Protein AF-A0A959TI07-F1 (afdb_monomer_lite)

Sequence (225 aa):
PFQVELPVAAGTPSDPSQAFGQYPLNGHRIDLRGPGFNEVNTLSTAIQVRTAQGIGTTVLTDQDSLIAEIAYAGIVADYARGYFGQPAFSVGPSTEPLNIFSELQAGSFDLESSTARLVITNGIGADVQAFIQQLEVSNTGSGQSLSLQHALLGGPVNVSRAVDLNGGFQTTTYTAVMDDGNSNFTELLELIPDQVSYAADLQVNPLGDISNGNDFFYYDSELRA

Foldseek 3Di:
DDDDDWDWDCADPVGHTDTDDDDDCPPHDFQCCPPVNPRHNHGDDDDDDDDDPPPPDDDDDPPDDDDDDDDDPDDDDQKDFFFPWKDKDKDDQDKDFDCPLVPPDDDQDADPKDKDKDKKKFQWQWKKKKAWQWKKFAAPVVRDIDTKQACSNVDIDIWHGWDDPPNGTHITIDMDMDIPVGIPVRVRVSNVGGMIGTMMMMITRPVGPPVNRGIMDGSPTDIDD

Radius of gyration: 28.74 Å; chains: 1; bounding box: 64×39×84 Å

pLDDT: mean 91.62, std 7.31, range [60.03, 98.06]

Structure (mmCIF, N/CA/C/O backbone):
data_AF-A0A959TI07-F1
#
_entry.id   AF-A0A959TI07-F1
#
loop_
_atom_site.group_PDB
_atom_site.id
_atom_site.type_symbol
_atom_site.label_atom_id
_atom_site.label_alt_id
_atom_site.label_comp_id
_atom_site.label_asym_id
_atom_site.label_entity_id
_atom_site.label_seq_id
_atom_site.pdbx_PDB_ins_code
_atom_site.Cartn_x
_atom_site.Cartn_y
_atom_site.Cartn_z
_atom_site.occupancy
_atom_site.B_iso_or_equiv
_atom_site.auth_seq_id
_atom_site.auth_comp_id
_atom_site.auth_asym_id
_atom_site.auth_atom_id
_atom_site.pdbx_PDB_model_num
ATOM 1 N N . PRO A 1 1 ? 6.613 -8.724 -27.308 1.00 73.94 1 PRO A N 1
ATOM 2 C CA . PRO A 1 1 ? 7.352 -7.526 -26.841 1.00 73.94 1 PRO A CA 1
ATOM 3 C C . PRO A 1 1 ? 6.717 -6.307 -27.501 1.00 73.94 1 PRO A C 1
ATOM 5 O O . PRO A 1 1 ? 6.311 -6.426 -28.654 1.00 73.94 1 PRO A O 1
ATOM 8 N N . PHE A 1 2 ? 6.569 -5.195 -26.782 1.00 86.31 2 PHE A N 1
ATOM 9 C CA . PHE A 1 2 ? 6.080 -3.962 -27.396 1.00 86.31 2 PHE A CA 1
ATOM 10 C C . PHE A 1 2 ? 7.097 -3.480 -28.431 1.00 86.31 2 PHE A C 1
ATOM 12 O O . PHE A 1 2 ? 8.283 -3.368 -28.125 1.00 86.31 2 PHE A O 1
ATOM 19 N N . GLN A 1 3 ? 6.640 -3.250 -29.657 1.00 89.75 3 GLN A N 1
ATOM 20 C CA . GLN A 1 3 ? 7.470 -2.783 -30.756 1.00 89.75 3 GLN A CA 1
ATOM 21 C C . GLN A 1 3 ? 6.706 -1.714 -31.520 1.00 89.75 3 GLN A C 1
ATOM 23 O O . GLN A 1 3 ? 5.518 -1.862 -31.804 1.00 89.75 3 GLN A O 1
ATOM 28 N N . VAL A 1 4 ? 7.424 -0.656 -31.866 1.00 90.31 4 VAL A N 1
ATOM 29 C CA . VAL A 1 4 ? 6.930 0.453 -32.667 1.00 90.31 4 VAL A CA 1
ATOM 30 C C . VAL A 1 4 ? 7.843 0.598 -33.870 1.00 90.31 4 VAL A C 1
ATOM 32 O O . VAL A 1 4 ? 9.065 0.540 -33.743 1.00 90.31 4 VAL A O 1
ATOM 35 N N . GLU A 1 5 ? 7.242 0.809 -35.033 1.00 90.69 5 GLU A N 1
ATOM 36 C CA . GLU A 1 5 ? 7.958 1.165 -36.249 1.00 90.69 5 GL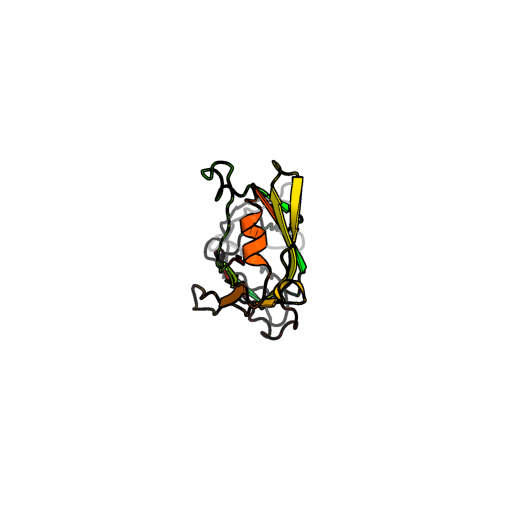U A CA 1
ATOM 37 C C . GLU A 1 5 ? 7.484 2.538 -36.698 1.00 90.69 5 GLU A C 1
ATOM 39 O O . GLU A 1 5 ? 6.296 2.744 -36.941 1.00 90.69 5 GLU A O 1
ATOM 44 N N . LEU A 1 6 ? 8.420 3.480 -36.783 1.00 90.50 6 LEU A N 1
ATOM 45 C CA . LEU A 1 6 ? 8.144 4.855 -37.164 1.00 90.50 6 LEU A CA 1
ATOM 46 C C . LEU A 1 6 ? 9.006 5.202 -38.384 1.00 90.50 6 LEU A C 1
ATOM 48 O O . LEU A 1 6 ? 10.230 5.275 -38.253 1.00 90.50 6 LEU A O 1
ATOM 52 N N . PRO A 1 7 ? 8.413 5.372 -39.578 1.00 89.19 7 PRO A N 1
ATOM 53 C CA . PRO A 1 7 ? 9.166 5.816 -40.739 1.00 89.19 7 PRO A CA 1
ATOM 54 C C . PRO A 1 7 ? 9.590 7.276 -40.556 1.00 89.19 7 PRO A C 1
ATOM 56 O O . PRO A 1 7 ? 8.785 8.125 -40.176 1.00 89.19 7 PRO A O 1
ATOM 59 N N . VAL A 1 8 ? 10.849 7.567 -40.874 1.00 88.25 8 VAL A N 1
ATOM 60 C CA . VAL A 1 8 ? 11.402 8.923 -40.899 1.00 88.25 8 VAL A CA 1
ATOM 61 C C . VAL A 1 8 ? 12.017 9.180 -42.271 1.00 88.25 8 VAL A C 1
ATOM 63 O O . VAL A 1 8 ? 12.658 8.300 -42.850 1.00 88.25 8 VAL A O 1
ATOM 66 N N . ALA A 1 9 ? 11.770 10.365 -42.824 1.00 87.38 9 ALA A N 1
ATOM 67 C CA . ALA A 1 9 ? 12.384 10.783 -44.078 1.00 87.38 9 ALA A CA 1
ATOM 68 C C . ALA A 1 9 ? 13.869 11.127 -43.872 1.00 87.38 9 ALA A C 1
ATOM 70 O O . ALA A 1 9 ? 14.321 11.356 -42.751 1.00 87.38 9 ALA A O 1
ATOM 71 N N . ALA A 1 10 ? 14.635 11.185 -44.962 1.00 84.19 10 ALA A N 1
ATOM 72 C CA . ALA A 1 10 ? 15.991 11.721 -44.904 1.00 84.19 10 ALA A CA 1
ATOM 73 C C . ALA A 1 10 ? 15.947 13.229 -44.593 1.00 84.19 10 ALA A C 1
ATOM 75 O O . ALA A 1 10 ? 15.146 13.961 -45.173 1.00 84.19 10 ALA A O 1
ATOM 76 N N . GLY A 1 11 ? 16.804 13.688 -43.682 1.00 86.50 11 GLY A N 1
ATOM 77 C CA . GLY A 1 11 ? 16.995 15.105 -43.367 1.00 86.50 11 GLY A CA 1
ATOM 78 C C . GLY A 1 11 ? 18.394 15.592 -43.730 1.00 86.50 11 GLY A C 1
ATOM 79 O O . GLY A 1 11 ? 19.204 14.849 -44.278 1.00 86.50 11 GLY A O 1
ATOM 80 N N . THR A 1 12 ? 18.685 16.843 -43.391 1.00 85.00 12 THR A N 1
ATOM 81 C CA . THR A 1 12 ? 20.035 17.419 -43.468 1.00 85.00 12 THR A CA 1
ATOM 82 C C . THR A 1 12 ? 20.475 17.910 -42.088 1.00 85.00 12 THR A C 1
ATOM 84 O O . THR A 1 12 ? 19.621 18.149 -41.237 1.00 85.00 12 THR A O 1
ATOM 87 N N . PRO A 1 13 ? 21.777 18.140 -41.842 1.00 82.69 13 PRO A N 1
ATOM 88 C CA . PRO A 1 13 ? 22.228 18.697 -40.564 1.00 82.69 13 PRO A CA 1
ATOM 89 C C . PRO A 1 13 ? 21.612 20.064 -40.217 1.00 82.69 13 PRO A C 1
ATOM 91 O O . PRO A 1 13 ? 21.415 20.369 -39.046 1.00 82.69 13 PRO A O 1
ATOM 94 N N . SER A 1 14 ? 21.299 20.891 -41.222 1.00 88.69 14 SER A N 1
ATOM 95 C CA . SER A 1 14 ? 20.651 22.199 -41.037 1.00 88.69 14 SER A CA 1
ATOM 96 C C . SER A 1 14 ? 19.126 22.134 -40.937 1.00 88.69 14 SER A C 1
ATOM 98 O O . SER A 1 14 ? 18.513 23.087 -40.467 1.00 88.69 14 SER A O 1
ATOM 100 N N . ASP A 1 15 ? 18.524 21.045 -41.412 1.00 90.81 15 ASP A N 1
ATOM 101 C CA . ASP A 1 15 ? 17.078 20.816 -41.433 1.00 90.81 15 ASP A CA 1
ATOM 102 C C . ASP A 1 15 ? 16.810 19.316 -41.219 1.00 90.81 15 ASP A C 1
ATOM 104 O O . ASP A 1 15 ? 16.678 18.551 -42.189 1.00 90.81 15 ASP A O 1
ATOM 108 N N . PRO A 1 16 ? 16.880 18.845 -39.960 1.00 91.00 16 PRO A N 1
ATOM 109 C CA . PRO A 1 16 ? 16.699 17.438 -39.647 1.00 91.00 16 PRO A CA 1
ATOM 110 C C . PRO A 1 16 ? 15.233 17.038 -39.824 1.00 91.00 16 PRO A C 1
ATOM 112 O O . PRO A 1 16 ? 14.319 17.713 -39.350 1.00 91.00 16 PRO A O 1
ATOM 115 N N . SER A 1 17 ? 15.009 15.883 -40.449 1.00 92.81 17 SER A N 1
ATOM 116 C CA . SER A 1 17 ? 13.677 15.280 -40.512 1.00 92.81 17 SER A CA 1
ATOM 117 C C . SER A 1 17 ? 13.265 14.765 -39.136 1.00 92.81 17 SER A C 1
ATOM 119 O O . SER A 1 17 ? 14.065 14.155 -38.428 1.00 92.81 17 SER A O 1
ATOM 121 N N . GLN A 1 18 ? 12.002 14.978 -38.774 1.00 93.06 18 GLN A N 1
ATOM 122 C CA . GLN A 1 18 ? 11.440 14.571 -37.488 1.00 93.06 18 GLN A CA 1
ATOM 123 C C . GLN A 1 18 ? 10.217 13.685 -37.704 1.00 93.06 18 GLN A C 1
ATOM 125 O O . GLN A 1 18 ? 9.457 13.866 -38.657 1.00 93.06 18 GLN A O 1
ATOM 130 N N . ALA A 1 19 ? 10.016 12.737 -36.796 1.00 92.94 19 ALA A N 1
ATOM 131 C CA . ALA A 1 19 ? 8.828 11.906 -36.748 1.00 92.94 19 ALA A CA 1
ATOM 132 C C . ALA A 1 19 ? 8.390 11.751 -35.290 1.00 92.94 19 ALA A C 1
ATOM 134 O O . ALA A 1 19 ? 9.223 11.595 -34.399 1.00 92.94 19 ALA A O 1
ATOM 135 N N . PHE A 1 20 ? 7.079 11.773 -35.061 1.00 94.06 20 PHE A N 1
ATOM 136 C CA . PHE A 1 20 ? 6.478 11.668 -33.734 1.00 94.06 20 PHE A CA 1
ATOM 137 C C . PHE A 1 20 ? 5.427 10.567 -33.725 1.00 94.06 20 PHE A C 1
ATOM 139 O O . PHE A 1 20 ? 4.759 10.322 -34.731 1.00 94.06 20 PHE A O 1
ATOM 146 N N . GLY A 1 21 ? 5.244 9.931 -32.573 1.00 93.19 21 GLY A N 1
ATOM 147 C CA . GLY A 1 21 ? 4.165 8.978 -32.375 1.00 93.19 21 GLY A CA 1
ATOM 148 C C . GLY A 1 21 ? 3.815 8.829 -30.904 1.00 93.19 21 GLY A C 1
ATOM 149 O O . GLY A 1 21 ? 4.680 8.926 -30.037 1.00 93.19 21 GLY A O 1
ATOM 150 N N . GLN A 1 22 ? 2.536 8.583 -30.641 1.00 94.25 22 GLN A N 1
ATOM 151 C CA . GLN A 1 22 ? 2.029 8.218 -29.327 1.00 94.25 22 GLN A CA 1
ATOM 152 C C . GLN A 1 22 ? 1.366 6.855 -29.445 1.00 94.25 22 GLN A C 1
ATOM 154 O O . GLN A 1 22 ? 0.502 6.644 -30.296 1.00 94.25 22 GLN A O 1
ATOM 159 N N . TYR A 1 23 ? 1.781 5.935 -28.585 1.00 93.19 23 TYR A N 1
ATOM 160 C CA . TYR A 1 23 ? 1.390 4.540 -28.683 1.00 93.19 23 TYR A CA 1
ATOM 161 C C . TYR A 1 23 ? 0.857 4.068 -27.330 1.00 93.19 23 TYR A C 1
ATOM 163 O O . TYR A 1 23 ? 1.536 4.254 -26.317 1.00 93.19 23 TYR A O 1
ATOM 171 N N . PRO A 1 24 ? -0.350 3.484 -27.281 1.00 92.44 24 PRO A N 1
ATOM 172 C CA . PRO A 1 24 ? -0.887 2.940 -26.044 1.00 92.44 24 PRO A CA 1
ATOM 173 C C . PRO A 1 24 ? -0.091 1.705 -25.605 1.00 92.44 24 PRO A C 1
ATOM 175 O O . PRO A 1 24 ? 0.269 0.868 -26.428 1.00 92.44 24 PRO A O 1
ATOM 178 N N . LEU A 1 25 ? 0.114 1.561 -24.294 1.00 90.62 25 LEU A N 1
ATOM 179 C CA . LEU A 1 25 ? 0.760 0.389 -23.681 1.00 90.62 25 LEU A CA 1
ATOM 180 C C . LEU A 1 25 ? -0.253 -0.627 -23.123 1.00 90.62 25 LEU A C 1
ATOM 182 O O . LEU A 1 25 ? 0.119 -1.558 -22.411 1.00 90.62 25 LEU A O 1
ATOM 186 N N . ASN A 1 26 ? -1.541 -0.447 -23.421 1.00 90.38 26 ASN A N 1
ATOM 187 C CA . ASN A 1 26 ? -2.612 -1.283 -22.883 1.00 90.38 26 ASN A CA 1
ATOM 188 C C . ASN A 1 26 ? -2.408 -2.759 -23.257 1.00 90.38 26 ASN A C 1
ATOM 190 O O . ASN A 1 26 ? -2.148 -3.095 -24.414 1.00 90.38 26 ASN A O 1
ATOM 194 N N . GLY A 1 27 ? -2.542 -3.646 -22.268 1.00 89.69 27 GLY A N 1
ATOM 195 C CA . GLY A 1 27 ? -2.378 -5.091 -22.447 1.00 89.69 27 GLY A CA 1
ATOM 196 C C . GLY A 1 27 ? -0.940 -5.530 -22.736 1.00 89.69 27 GLY A C 1
ATOM 197 O O . GLY A 1 27 ? -0.720 -6.661 -23.168 1.00 89.69 27 GLY A O 1
ATOM 198 N N . HIS A 1 28 ? 0.048 -4.650 -22.564 1.00 91.69 28 HIS A N 1
ATOM 199 C CA . HIS A 1 28 ? 1.450 -4.994 -22.762 1.00 91.69 28 HIS A CA 1
ATOM 200 C C . HIS A 1 28 ? 2.148 -5.257 -21.437 1.00 91.69 28 HIS A C 1
ATOM 202 O O . HIS A 1 28 ? 1.925 -4.584 -20.436 1.00 91.69 28 HIS A O 1
ATOM 208 N N . ARG A 1 29 ? 3.045 -6.244 -21.456 1.00 91.19 29 ARG A N 1
ATOM 209 C CA . ARG A 1 29 ? 3.897 -6.584 -20.321 1.00 91.19 29 ARG A CA 1
ATOM 210 C C . ARG A 1 29 ? 5.246 -5.892 -20.457 1.00 91.19 29 ARG A C 1
ATOM 212 O O . ARG A 1 29 ? 5.902 -6.019 -21.492 1.00 91.19 29 ARG A O 1
ATOM 219 N N . ILE A 1 30 ? 5.672 -5.240 -19.383 1.00 90.88 30 ILE A N 1
ATOM 220 C CA . ILE A 1 30 ? 7.010 -4.672 -19.237 1.00 90.88 30 ILE A CA 1
ATOM 221 C C . ILE A 1 30 ? 7.790 -5.574 -18.274 1.00 90.88 30 ILE A C 1
ATOM 223 O O . ILE A 1 30 ? 7.342 -5.824 -17.158 1.00 90.88 30 ILE A O 1
ATOM 227 N N . ASP A 1 31 ? 8.927 -6.108 -18.722 1.00 92.19 31 ASP A N 1
ATOM 228 C CA . ASP A 1 31 ? 9.842 -6.880 -17.877 1.00 92.19 31 ASP A CA 1
ATOM 229 C C . ASP A 1 31 ? 10.996 -5.972 -17.450 1.00 92.19 31 ASP A C 1
ATOM 231 O O . ASP A 1 31 ? 11.742 -5.475 -18.293 1.00 92.19 31 ASP A O 1
ATOM 235 N N . LEU A 1 32 ? 11.112 -5.731 -16.145 1.00 93.50 32 LEU A N 1
ATOM 236 C CA . LEU A 1 32 ? 12.074 -4.793 -15.563 1.00 93.50 32 LEU A CA 1
ATOM 237 C C . LEU A 1 32 ? 13.351 -5.481 -15.057 1.00 93.50 32 LEU A C 1
ATOM 239 O O . LEU A 1 32 ? 14.062 -4.930 -14.217 1.00 93.50 32 LEU A O 1
ATOM 243 N N . ARG A 1 33 ? 13.644 -6.695 -15.538 1.00 94.06 33 ARG A N 1
ATOM 244 C CA . ARG A 1 33 ? 14.842 -7.460 -15.149 1.00 94.06 33 ARG A CA 1
ATOM 245 C C . ARG A 1 33 ? 16.043 -7.251 -16.076 1.00 94.06 33 ARG A C 1
ATOM 247 O O . ARG A 1 33 ? 17.027 -7.987 -15.984 1.00 94.06 33 ARG A O 1
ATOM 254 N N . GLY A 1 34 ? 15.944 -6.282 -16.987 1.00 93.62 34 GLY A N 1
ATOM 255 C CA . GLY A 1 34 ? 16.947 -6.031 -18.017 1.00 93.62 34 GLY A CA 1
ATOM 256 C C . GLY A 1 34 ? 17.073 -7.164 -19.052 1.00 93.62 34 GLY A C 1
ATOM 257 O O . GLY A 1 34 ? 16.391 -8.189 -18.960 1.00 93.62 34 GLY A O 1
ATOM 258 N N . PRO A 1 35 ? 17.957 -7.016 -20.056 1.00 90.50 35 PRO A N 1
ATOM 259 C CA . PRO A 1 35 ? 18.127 -8.000 -21.134 1.00 90.50 35 PRO A CA 1
ATOM 260 C C . PRO A 1 35 ? 18.621 -9.374 -20.660 1.00 90.50 35 PRO A C 1
ATOM 262 O O . PRO A 1 35 ? 18.347 -10.384 -21.306 1.00 90.50 35 PRO A O 1
ATOM 265 N N . GLY A 1 36 ? 19.364 -9.407 -19.549 1.00 92.31 36 GLY A N 1
ATOM 266 C CA . GLY A 1 36 ? 19.916 -10.623 -18.945 1.00 92.31 36 GLY A CA 1
ATOM 267 C C . GLY A 1 36 ? 19.011 -11.289 -17.906 1.00 92.31 36 GLY A C 1
ATOM 268 O O . GLY A 1 36 ? 19.376 -12.336 -17.378 1.00 92.31 36 GLY A O 1
ATOM 269 N N . PHE A 1 37 ? 17.844 -10.706 -17.609 1.00 91.38 37 PHE A N 1
ATOM 270 C CA . PHE A 1 37 ? 16.910 -11.157 -16.568 1.00 91.38 37 PHE A CA 1
ATOM 271 C C . PHE A 1 37 ? 17.500 -11.239 -15.147 1.00 91.38 37 PHE A C 1
ATOM 273 O O . PHE A 1 37 ? 16.999 -11.991 -14.309 1.00 91.38 37 PHE A O 1
ATOM 280 N N . ASN A 1 38 ? 18.556 -10.477 -14.876 1.00 92.19 38 ASN A N 1
ATOM 281 C CA . ASN A 1 38 ? 19.318 -10.477 -13.626 1.00 92.19 38 ASN A CA 1
ATOM 282 C C . ASN A 1 38 ? 19.506 -9.073 -13.028 1.00 92.19 38 ASN A C 1
ATOM 284 O O . ASN A 1 38 ? 20.222 -8.919 -12.041 1.00 92.19 38 ASN A O 1
ATOM 288 N N . GLU A 1 39 ? 18.883 -8.060 -13.623 1.00 93.38 39 GLU A N 1
ATOM 289 C CA . GLU A 1 39 ? 18.830 -6.700 -13.096 1.00 93.38 39 GLU A CA 1
ATOM 290 C C . GLU A 1 39 ? 17.499 -6.478 -12.363 1.00 93.38 39 GLU A C 1
ATOM 292 O O . GLU A 1 39 ? 16.609 -7.332 -12.369 1.00 93.38 39 GLU A O 1
ATOM 297 N N . VAL A 1 40 ? 17.354 -5.327 -11.713 1.00 90.81 40 VAL A N 1
ATOM 298 C CA . VAL A 1 40 ? 16.137 -4.948 -10.986 1.00 90.81 40 VAL A CA 1
ATOM 299 C C . VAL A 1 40 ? 15.708 -3.556 -11.419 1.00 90.81 40 VAL A C 1
ATOM 301 O O . VAL A 1 40 ? 16.553 -2.684 -11.618 1.00 90.81 40 VAL A O 1
ATOM 304 N N . ASN A 1 41 ? 14.401 -3.346 -11.593 1.00 92.25 41 ASN A N 1
ATOM 305 C CA . ASN A 1 41 ? 13.818 -2.057 -11.988 1.00 92.25 41 ASN A CA 1
ATOM 306 C C . ASN A 1 41 ? 14.489 -1.416 -13.221 1.00 92.25 41 ASN A C 1
ATOM 308 O O . ASN A 1 41 ? 14.591 -0.196 -13.314 1.00 92.25 41 ASN A O 1
ATOM 312 N N . THR A 1 42 ? 14.958 -2.236 -14.167 1.00 94.19 42 THR A N 1
ATOM 313 C CA . THR A 1 42 ? 15.695 -1.782 -15.350 1.00 94.19 42 THR A CA 1
ATOM 314 C C . THR A 1 42 ? 14.875 -1.989 -16.613 1.00 94.19 42 THR A C 1
ATOM 316 O O . THR A 1 42 ? 14.598 -3.115 -17.031 1.00 94.19 42 THR A O 1
ATOM 319 N N . LEU A 1 43 ? 14.503 -0.871 -17.237 1.00 90.81 43 LEU A N 1
ATOM 320 C CA . LEU A 1 43 ? 13.837 -0.841 -18.530 1.00 90.81 43 LEU A CA 1
ATOM 321 C C . LEU A 1 43 ? 14.882 -0.754 -19.645 1.00 90.81 43 LEU A C 1
ATOM 323 O O . LEU A 1 43 ? 15.622 0.223 -19.736 1.00 90.81 43 LEU A O 1
ATOM 327 N N . SER A 1 44 ? 14.915 -1.757 -20.520 1.00 89.12 44 SER A N 1
ATOM 328 C CA . SER A 1 44 ? 15.798 -1.766 -21.686 1.00 89.12 44 SER A CA 1
ATOM 329 C C . SER A 1 44 ? 15.023 -1.451 -22.959 1.00 89.12 44 SER A C 1
ATOM 331 O O . SER A 1 44 ? 13.959 -2.017 -23.205 1.00 89.12 44 SER A O 1
ATOM 333 N N . THR A 1 45 ? 15.571 -0.553 -23.777 1.00 87.94 45 THR A N 1
ATOM 334 C CA . THR A 1 45 ? 15.010 -0.186 -25.081 1.00 87.94 45 THR A CA 1
ATOM 335 C C . THR A 1 45 ? 16.039 -0.467 -26.167 1.00 87.94 45 THR A C 1
ATOM 337 O O . THR A 1 45 ? 17.171 0.003 -26.089 1.00 87.94 45 THR A O 1
ATOM 340 N N . ALA A 1 46 ? 15.643 -1.224 -27.189 1.00 89.06 46 ALA A N 1
ATOM 341 C CA . ALA A 1 46 ? 16.465 -1.480 -28.364 1.00 89.06 46 ALA A CA 1
ATOM 342 C C . ALA A 1 46 ? 15.961 -0.632 -29.534 1.00 89.06 46 ALA A C 1
ATOM 344 O O . ALA A 1 46 ? 14.811 -0.764 -29.948 1.00 89.06 46 ALA A O 1
ATOM 345 N N . ILE A 1 47 ? 16.831 0.219 -30.077 1.00 88.69 47 ILE A N 1
ATOM 346 C CA . ILE A 1 47 ? 16.532 1.041 -31.251 1.00 88.69 47 ILE A CA 1
ATOM 347 C C . ILE A 1 47 ? 17.258 0.426 -32.443 1.00 88.69 47 ILE A C 1
ATOM 349 O O . ILE A 1 47 ? 18.478 0.275 -32.427 1.00 88.69 47 ILE A O 1
ATOM 353 N N . GLN A 1 48 ? 16.498 0.055 -33.472 1.00 88.62 48 GLN A N 1
ATOM 354 C CA . GLN A 1 48 ? 17.038 -0.459 -34.726 1.00 88.62 48 GLN A CA 1
ATOM 355 C C . GLN A 1 48 ? 16.675 0.489 -35.859 1.00 88.62 48 GLN A C 1
ATOM 357 O O . GLN A 1 48 ? 15.504 0.805 -36.066 1.00 88.62 48 GLN A O 1
ATOM 362 N N . VAL A 1 49 ? 17.688 0.908 -36.610 1.00 84.56 49 VAL A N 1
ATOM 363 C CA . VAL A 1 49 ? 17.531 1.758 -37.789 1.00 84.56 49 VAL A CA 1
ATOM 364 C C . VAL A 1 49 ? 17.776 0.907 -39.019 1.00 84.56 49 VAL A C 1
ATOM 366 O O . VAL A 1 49 ? 18.763 0.176 -39.092 1.00 84.56 49 VAL A O 1
ATOM 369 N N . ARG A 1 50 ? 16.870 0.992 -39.988 1.00 82.81 50 ARG A N 1
ATOM 370 C CA . ARG A 1 50 ? 16.983 0.277 -41.257 1.00 82.81 50 ARG A CA 1
ATOM 371 C C . ARG A 1 50 ? 16.538 1.164 -42.400 1.00 82.81 50 ARG A C 1
ATOM 373 O O . ARG A 1 50 ? 15.616 1.963 -42.256 1.00 82.81 50 ARG A O 1
ATOM 380 N N . THR A 1 51 ? 17.189 0.995 -43.538 1.00 81.44 51 THR A N 1
ATOM 381 C CA . THR A 1 51 ? 16.801 1.660 -44.777 1.00 81.44 51 THR A CA 1
ATOM 382 C C . THR A 1 51 ? 15.566 0.975 -45.357 1.00 81.44 51 THR A C 1
ATOM 384 O O . THR A 1 51 ? 15.330 -0.220 -45.149 1.00 81.44 51 THR A O 1
ATOM 387 N N . ALA A 1 52 ? 14.728 1.743 -46.049 1.00 74.88 52 ALA A N 1
ATOM 388 C CA . ALA A 1 52 ? 13.522 1.204 -46.657 1.00 74.88 52 ALA A CA 1
ATOM 389 C C . ALA A 1 52 ? 13.870 0.230 -47.799 1.00 74.88 52 ALA A C 1
ATOM 391 O O . ALA A 1 52 ? 14.747 0.489 -48.625 1.00 74.88 52 ALA A O 1
ATOM 392 N N . GLN A 1 53 ? 13.159 -0.897 -47.847 1.00 69.31 53 GLN A N 1
ATOM 393 C CA . GLN A 1 53 ? 13.328 -1.916 -48.884 1.00 69.31 53 GLN A CA 1
ATOM 394 C C . GLN A 1 53 ? 12.921 -1.358 -50.258 1.00 69.31 53 GLN A C 1
ATOM 396 O O . GLN A 1 53 ? 11.886 -0.709 -50.387 1.00 69.31 53 GLN A O 1
ATOM 401 N N . GLY A 1 54 ? 13.714 -1.638 -51.296 1.00 67.12 54 GLY A N 1
ATOM 402 C CA . GLY A 1 54 ? 13.374 -1.312 -52.688 1.00 67.12 54 GLY A CA 1
ATOM 403 C C . GLY A 1 54 ? 13.707 0.112 -53.157 1.00 67.12 54 GLY A C 1
ATOM 404 O O . GLY A 1 54 ? 13.428 0.433 -54.309 1.00 67.12 54 GLY A O 1
ATOM 405 N N . ILE A 1 55 ? 14.336 0.948 -52.321 1.00 62.28 55 ILE A N 1
ATOM 406 C CA . ILE A 1 55 ? 14.675 2.346 -52.648 1.00 62.28 55 ILE A CA 1
ATOM 407 C C . ILE A 1 55 ? 16.176 2.502 -52.961 1.00 62.28 55 ILE A C 1
ATOM 409 O O . ILE A 1 55 ? 16.868 3.315 -52.362 1.00 62.28 55 ILE A O 1
ATOM 413 N N . GLY A 1 56 ? 16.709 1.696 -53.885 1.00 66.62 56 GLY A N 1
ATOM 414 C CA . GLY A 1 56 ? 18.111 1.795 -54.329 1.00 66.62 56 GLY A CA 1
ATOM 415 C C . GLY A 1 56 ? 19.164 1.696 -53.206 1.00 66.62 56 GLY A C 1
ATOM 416 O O . GLY A 1 56 ? 18.897 1.191 -52.117 1.00 66.62 56 GLY A O 1
ATOM 417 N N . THR A 1 57 ? 20.391 2.146 -53.485 1.00 71.56 57 THR A N 1
ATOM 418 C CA . THR A 1 57 ? 21.480 2.200 -52.494 1.00 71.56 57 THR A CA 1
ATOM 419 C C . THR A 1 57 ? 21.346 3.460 -51.638 1.00 71.56 57 THR A C 1
ATOM 421 O O . THR A 1 57 ? 21.455 4.568 -52.157 1.00 71.56 57 THR A O 1
ATOM 424 N N . THR A 1 58 ? 21.164 3.306 -50.327 1.00 74.62 58 THR A N 1
ATOM 425 C CA . THR A 1 58 ? 21.282 4.405 -49.354 1.00 74.62 58 THR A CA 1
ATOM 426 C C . THR A 1 58 ? 22.710 4.448 -48.807 1.00 74.62 58 THR A C 1
ATOM 428 O O . THR A 1 58 ? 23.228 3.419 -48.375 1.00 74.62 58 THR A O 1
ATOM 431 N N . VAL A 1 59 ? 23.351 5.620 -48.824 1.00 75.56 59 VAL A N 1
ATOM 432 C CA . VAL A 1 59 ? 24.687 5.825 -48.243 1.00 75.56 59 VAL A CA 1
ATOM 433 C C . VAL A 1 59 ? 24.519 6.405 -46.843 1.00 75.56 59 VAL A C 1
ATOM 435 O O . VAL A 1 59 ? 23.893 7.447 -46.696 1.00 75.56 59 VAL A O 1
ATOM 438 N N . LEU A 1 60 ? 25.069 5.717 -45.845 1.00 80.25 60 LEU A N 1
ATOM 439 C CA . LEU A 1 60 ? 25.215 6.205 -44.475 1.00 80.25 60 LEU A CA 1
ATOM 440 C C . LEU A 1 60 ? 26.684 6.564 -44.251 1.00 80.25 60 LEU A C 1
ATOM 442 O O . LEU A 1 60 ? 27.579 5.799 -44.618 1.00 80.25 60 LEU A O 1
ATOM 446 N N . THR A 1 61 ? 26.917 7.725 -43.662 1.00 83.38 61 THR A N 1
ATOM 447 C CA . THR A 1 61 ? 28.233 8.281 -43.351 1.00 83.38 61 THR A CA 1
ATOM 448 C C . THR A 1 61 ? 28.370 8.512 -41.847 1.00 83.38 61 THR A C 1
ATOM 450 O O . THR A 1 61 ? 27.413 8.368 -41.092 1.00 83.38 61 THR A O 1
ATOM 453 N N . ASP A 1 62 ? 29.565 8.887 -41.396 1.00 82.62 62 ASP A N 1
ATOM 454 C CA . ASP A 1 62 ? 29.810 9.261 -39.998 1.00 82.62 62 ASP A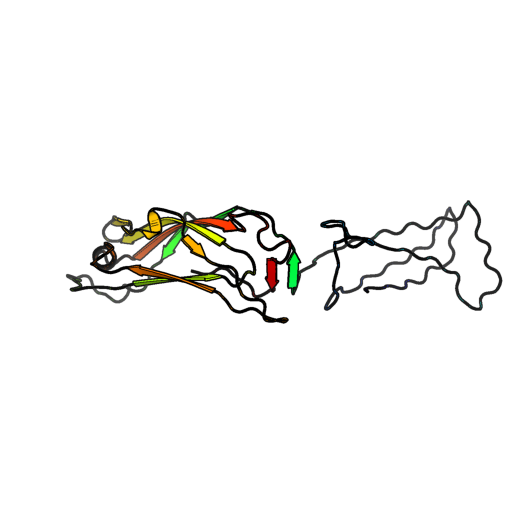 CA 1
ATOM 455 C C . ASP A 1 62 ? 29.198 10.621 -39.603 1.00 82.62 62 ASP A C 1
ATOM 457 O O . ASP A 1 62 ? 29.197 10.969 -38.423 1.00 82.62 62 ASP A O 1
ATOM 461 N N . GLN A 1 63 ? 28.665 11.376 -40.570 1.00 83.81 63 GLN A N 1
ATOM 462 C CA . GLN A 1 63 ? 27.953 12.636 -40.344 1.00 83.81 63 GLN A CA 1
ATOM 463 C C . GLN A 1 63 ? 26.453 12.437 -40.099 1.00 83.81 63 GLN A C 1
ATOM 465 O O . GLN A 1 63 ? 25.772 13.368 -39.665 1.00 83.81 63 GLN A O 1
ATOM 470 N N . ASP A 1 64 ? 25.926 11.244 -40.378 1.00 84.56 64 ASP A N 1
ATOM 471 C CA . ASP A 1 64 ? 24.520 10.935 -40.159 1.00 84.56 64 ASP A CA 1
ATOM 472 C C . ASP A 1 64 ? 24.279 10.604 -38.683 1.00 84.56 64 ASP A C 1
ATOM 474 O O . ASP A 1 64 ? 25.001 9.817 -38.069 1.00 84.56 64 ASP A O 1
ATOM 478 N N . SER A 1 65 ? 23.239 11.197 -38.099 1.00 87.38 65 SER A N 1
ATOM 479 C CA . SER A 1 65 ? 22.861 10.957 -36.706 1.00 87.38 65 SER A CA 1
ATOM 480 C C . SER A 1 65 ? 21.360 10.734 -36.572 1.00 87.38 65 SER A C 1
ATOM 482 O O . SER A 1 65 ? 20.557 11.273 -37.334 1.00 87.38 65 SER A O 1
ATOM 484 N N . LEU A 1 66 ? 20.989 9.919 -35.586 1.00 87.00 66 LEU A N 1
ATOM 485 C CA . LEU A 1 66 ? 19.611 9.731 -35.154 1.00 87.00 66 LEU A CA 1
ATOM 486 C C . LEU A 1 66 ? 19.518 10.104 -33.679 1.00 87.00 66 LEU A C 1
ATOM 488 O O . LEU A 1 66 ? 20.273 9.585 -32.857 1.00 87.00 66 LEU A O 1
ATOM 492 N N . ILE A 1 67 ? 18.550 10.953 -33.352 1.00 89.62 67 ILE A N 1
ATOM 493 C CA . ILE A 1 67 ? 18.174 11.261 -31.976 1.00 89.62 67 ILE A CA 1
ATOM 494 C C . ILE A 1 67 ? 16.790 10.663 -31.747 1.00 89.62 67 ILE A C 1
ATOM 496 O O . ILE A 1 67 ? 15.867 10.910 -32.520 1.00 89.62 67 ILE A O 1
ATOM 500 N N . ALA A 1 68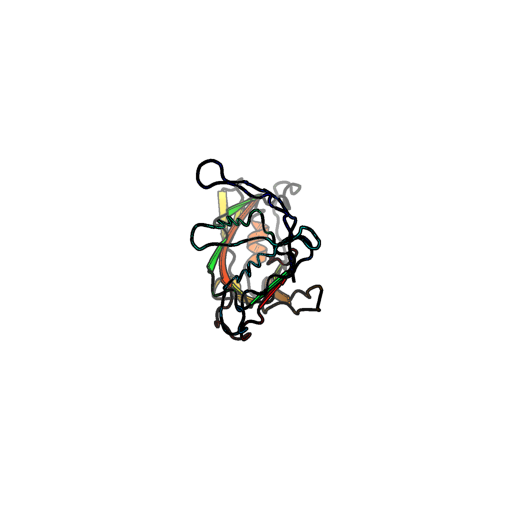 ? 16.661 9.854 -30.698 1.00 90.25 68 ALA A N 1
ATOM 501 C CA . ALA A 1 68 ? 15.396 9.271 -30.281 1.00 90.25 68 ALA A CA 1
ATOM 502 C C . ALA A 1 68 ? 15.070 9.740 -28.864 1.00 90.25 68 ALA A C 1
ATOM 504 O O . ALA A 1 68 ? 15.791 9.426 -27.917 1.00 90.25 68 ALA A O 1
ATOM 505 N N . GLU A 1 69 ? 13.969 10.470 -28.728 1.00 91.88 69 GLU A N 1
ATOM 506 C CA . GLU A 1 69 ? 13.428 10.899 -27.442 1.00 91.88 69 GLU A CA 1
ATOM 507 C C . GLU A 1 69 ? 12.220 10.027 -27.103 1.00 91.88 69 GLU A C 1
ATOM 509 O O . GLU A 1 69 ? 11.241 9.978 -27.847 1.00 91.88 69 GLU A O 1
ATOM 514 N N . ILE A 1 70 ? 12.307 9.294 -25.992 1.00 90.75 70 ILE A N 1
ATOM 515 C CA . ILE A 1 70 ? 11.273 8.351 -25.562 1.00 90.75 70 ILE A CA 1
ATOM 516 C C . ILE A 1 70 ? 10.820 8.752 -24.166 1.00 90.75 70 ILE A C 1
ATOM 518 O O . ILE A 1 70 ? 11.622 8.811 -23.236 1.00 90.75 70 ILE A O 1
ATOM 522 N N . ALA A 1 71 ? 9.520 8.996 -24.026 1.00 92.12 71 ALA A N 1
ATOM 523 C CA . ALA A 1 71 ? 8.884 9.314 -22.760 1.00 92.12 71 ALA A CA 1
ATOM 524 C C . ALA A 1 71 ? 7.743 8.333 -22.478 1.00 92.12 71 ALA A C 1
ATOM 526 O O . ALA A 1 71 ? 7.003 7.934 -23.377 1.00 92.12 71 ALA A O 1
ATOM 527 N N . TYR A 1 72 ? 7.593 7.981 -21.205 1.00 89.31 72 TYR A N 1
ATOM 528 C CA . TYR A 1 72 ? 6.512 7.148 -20.697 1.00 89.31 72 TYR A CA 1
ATOM 529 C C . TYR A 1 72 ? 5.651 8.003 -19.773 1.00 89.31 72 TYR A C 1
ATOM 531 O O . TYR A 1 72 ? 6.175 8.655 -18.872 1.00 89.31 72 TYR A O 1
ATOM 539 N N . ALA A 1 73 ? 4.339 8.017 -19.991 1.00 91.06 73 ALA A N 1
ATOM 540 C CA . ALA A 1 73 ? 3.419 8.839 -19.216 1.00 91.06 73 ALA A CA 1
ATOM 541 C C . ALA A 1 73 ? 2.125 8.077 -18.925 1.00 91.06 73 ALA A C 1
ATOM 543 O O . ALA A 1 73 ? 1.650 7.317 -19.767 1.00 91.06 73 ALA A O 1
ATOM 544 N N . GLY A 1 74 ? 1.559 8.299 -17.734 1.00 90.75 74 GLY A N 1
ATOM 545 C CA . GLY A 1 74 ? 0.255 7.750 -17.350 1.00 90.75 74 GLY A CA 1
ATOM 546 C C . GLY A 1 74 ? 0.200 6.222 -17.288 1.00 90.75 74 GLY A C 1
ATOM 547 O O . GLY A 1 74 ? -0.839 5.646 -17.592 1.00 90.75 74 GLY A O 1
ATOM 548 N N . ILE A 1 75 ? 1.307 5.556 -16.939 1.00 89.00 75 ILE A N 1
ATOM 549 C CA . ILE A 1 75 ? 1.314 4.098 -16.780 1.00 89.00 75 ILE A CA 1
ATOM 550 C C . ILE A 1 75 ? 0.565 3.743 -15.497 1.00 89.00 75 ILE A C 1
ATOM 552 O O . ILE A 1 75 ? 0.985 4.111 -14.402 1.00 89.00 75 ILE A O 1
ATOM 556 N N . VAL A 1 76 ? -0.514 2.983 -15.652 1.00 92.44 76 VAL A N 1
ATOM 557 C CA . VAL A 1 76 ? -1.235 2.328 -14.561 1.00 92.44 76 VAL A CA 1
ATOM 558 C C . VAL A 1 76 ? -1.103 0.828 -14.787 1.00 92.44 76 VAL A C 1
ATOM 560 O O . VAL A 1 76 ? -1.446 0.329 -15.858 1.00 92.44 76 VAL A O 1
ATOM 563 N N . ALA A 1 77 ? -0.535 0.121 -13.814 1.00 92.19 77 ALA A N 1
ATOM 564 C CA . ALA A 1 77 ? -0.356 -1.319 -13.912 1.00 92.19 77 ALA A CA 1
ATOM 565 C C . ALA A 1 77 ? -1.674 -2.034 -13.594 1.00 92.19 77 ALA A C 1
ATOM 567 O O . ALA A 1 77 ? -2.247 -1.825 -12.530 1.00 92.19 77 ALA A O 1
ATOM 568 N N . ASP A 1 78 ? -2.111 -2.903 -14.504 1.00 94.56 78 ASP A N 1
ATOM 569 C CA . ASP A 1 78 ? -3.202 -3.854 -14.250 1.00 94.56 78 ASP A CA 1
ATOM 570 C C . ASP A 1 78 ? -2.750 -4.985 -13.305 1.00 94.56 78 ASP A C 1
ATOM 572 O O . ASP A 1 78 ? -3.487 -5.455 -12.443 1.00 94.56 78 ASP A O 1
ATOM 576 N N . TYR A 1 79 ? -1.479 -5.373 -13.434 1.00 95.69 79 TYR A N 1
ATOM 577 C CA . TYR A 1 79 ? -0.799 -6.328 -12.571 1.00 95.69 79 TYR A CA 1
ATOM 578 C C . TYR A 1 79 ? 0.682 -5.966 -12.447 1.00 95.69 79 TYR A C 1
ATOM 580 O O . TYR A 1 79 ? 1.343 -5.647 -13.442 1.00 95.69 79 TYR A O 1
ATOM 588 N N . ALA A 1 80 ? 1.220 -6.072 -11.238 1.00 95.38 80 ALA A N 1
ATOM 589 C CA . ALA A 1 80 ? 2.640 -5.952 -10.946 1.00 95.38 80 ALA A CA 1
ATOM 590 C C . ALA A 1 80 ? 3.115 -7.166 -10.141 1.00 95.38 80 ALA A C 1
ATOM 592 O O . ALA A 1 80 ? 2.390 -7.673 -9.289 1.00 95.38 80 ALA A O 1
ATOM 593 N N . ARG A 1 81 ? 4.352 -7.606 -10.393 1.00 96.00 81 ARG A N 1
ATOM 594 C CA . ARG A 1 81 ? 5.026 -8.660 -9.626 1.00 96.00 81 ARG A CA 1
ATOM 595 C C . ARG A 1 81 ? 6.481 -8.298 -9.393 1.00 96.00 81 ARG A C 1
ATOM 597 O O . ARG A 1 81 ? 7.157 -7.840 -10.315 1.00 96.00 81 ARG A O 1
ATOM 604 N N . GLY A 1 82 ? 6.955 -8.540 -8.182 1.00 95.88 82 GLY A N 1
ATOM 605 C CA . GLY A 1 82 ? 8.316 -8.251 -7.758 1.00 95.88 82 GLY A CA 1
ATOM 606 C C . GLY A 1 82 ? 8.399 -8.194 -6.241 1.00 95.88 82 GLY A C 1
ATOM 607 O O . GLY A 1 82 ? 7.460 -8.570 -5.555 1.00 95.88 82 GLY A O 1
ATOM 608 N N . TYR A 1 83 ? 9.517 -7.710 -5.714 1.00 96.50 83 TYR A N 1
ATOM 609 C CA . TYR A 1 83 ? 9.598 -7.332 -4.307 1.00 96.50 83 TYR A CA 1
ATOM 610 C C . TYR A 1 83 ? 9.218 -5.858 -4.171 1.00 96.50 83 TYR A C 1
ATOM 612 O O . TYR A 1 83 ? 9.872 -4.997 -4.765 1.00 96.50 83 TYR A O 1
ATOM 620 N N . PHE A 1 84 ? 8.175 -5.552 -3.398 1.00 94.69 84 PHE A N 1
ATOM 621 C CA . PHE A 1 84 ? 7.684 -4.172 -3.249 1.00 94.69 84 PHE A CA 1
ATOM 622 C C . PHE A 1 84 ? 8.407 -3.365 -2.162 1.00 94.69 84 PHE A C 1
ATOM 624 O O . PHE A 1 84 ? 8.015 -2.240 -1.851 1.00 94.69 84 PHE A O 1
ATOM 631 N N . GLY A 1 85 ? 9.493 -3.906 -1.603 1.00 95.94 85 GLY A N 1
ATOM 632 C CA . GLY A 1 85 ? 10.205 -3.274 -0.498 1.00 95.94 85 GLY A CA 1
ATOM 633 C C . GLY A 1 85 ? 9.425 -3.382 0.808 1.00 95.94 85 GLY A C 1
ATOM 634 O O . GLY A 1 85 ? 8.555 -4.240 0.944 1.00 95.94 85 GLY A O 1
ATOM 635 N N . GLN A 1 86 ? 9.748 -2.505 1.762 1.00 97.44 86 GLN A N 1
ATOM 636 C CA . GLN A 1 86 ? 9.107 -2.462 3.082 1.00 97.44 86 GLN A CA 1
ATOM 637 C C . GLN A 1 86 ? 8.523 -1.075 3.396 1.00 97.44 86 GLN A C 1
ATOM 639 O O . GLN A 1 86 ? 8.909 -0.466 4.399 1.00 97.44 86 GLN A O 1
ATOM 644 N N . PRO A 1 87 ? 7.675 -0.502 2.520 1.00 96.50 87 PRO A N 1
ATOM 645 C CA . PRO A 1 87 ? 7.097 0.805 2.784 1.00 96.50 87 PRO A CA 1
ATOM 646 C C . PRO A 1 87 ? 6.227 0.771 4.043 1.00 96.50 87 PRO A C 1
ATOM 648 O O . PRO A 1 87 ? 5.548 -0.220 4.333 1.00 96.50 87 PRO A O 1
ATOM 651 N N . ALA A 1 88 ? 6.257 1.887 4.765 1.00 96.25 88 ALA A N 1
ATOM 652 C CA . ALA A 1 88 ? 5.399 2.143 5.906 1.00 96.25 88 ALA A CA 1
ATOM 653 C C . ALA A 1 88 ? 4.426 3.277 5.573 1.00 96.25 88 ALA A C 1
ATOM 655 O O . ALA A 1 88 ? 4.799 4.251 4.914 1.00 96.25 88 ALA A O 1
ATOM 656 N N . PHE A 1 89 ? 3.190 3.142 6.037 1.00 94.88 89 PHE A N 1
ATOM 657 C CA . PHE A 1 89 ? 2.111 4.098 5.827 1.00 94.88 89 PHE A CA 1
ATOM 658 C C . PHE A 1 89 ? 1.419 4.377 7.153 1.00 94.88 89 PHE A C 1
ATOM 660 O O . PHE A 1 89 ? 1.284 3.473 7.972 1.00 94.88 89 PHE A O 1
ATOM 667 N N . SER A 1 90 ? 0.925 5.597 7.326 1.00 95.75 90 SER A N 1
ATOM 668 C CA . SER A 1 90 ? 0.084 5.958 8.466 1.00 95.75 90 SER A CA 1
ATOM 669 C C . SER A 1 90 ? -1.311 6.311 7.968 1.00 95.75 90 SER A C 1
ATOM 671 O O . SER A 1 90 ? -1.475 7.003 6.962 1.00 95.75 90 SER A O 1
ATOM 673 N N . VAL A 1 91 ? -2.314 5.814 8.678 1.00 93.56 91 VAL A N 1
ATOM 674 C CA . VAL A 1 91 ? -3.732 6.094 8.484 1.00 93.56 91 VAL A CA 1
ATOM 675 C C . VAL A 1 91 ? -4.202 6.921 9.670 1.00 93.56 91 VAL A C 1
ATOM 677 O O . VAL A 1 91 ? -4.023 6.525 10.822 1.00 93.56 91 VAL A O 1
ATOM 680 N N . GLY A 1 92 ? -4.831 8.057 9.384 1.00 93.75 92 GLY A N 1
ATOM 681 C CA . GLY A 1 92 ? -5.258 8.996 10.413 1.00 93.75 92 GLY A CA 1
ATOM 682 C C . GLY A 1 92 ? -4.094 9.783 11.044 1.00 93.75 92 GLY A C 1
ATOM 683 O O . GLY A 1 92 ? -3.015 9.867 10.453 1.00 93.75 92 GLY A O 1
ATOM 684 N N . PRO A 1 93 ? -4.311 10.399 12.221 1.00 95.25 93 PRO A N 1
ATOM 685 C CA . PRO A 1 93 ? -5.559 10.372 12.986 1.00 95.25 93 PRO A CA 1
ATOM 686 C C . PRO A 1 93 ? -6.719 11.007 12.205 1.00 95.25 93 PRO A C 1
ATOM 688 O O . PRO A 1 93 ? -6.564 12.084 11.632 1.00 95.25 93 PRO A O 1
ATOM 691 N N . SER A 1 94 ? -7.863 10.323 12.158 1.00 96.88 94 SER A N 1
ATOM 692 C CA . SER A 1 94 ? -9.109 10.834 11.565 1.00 96.88 94 SER A CA 1
ATOM 693 C C . SER A 1 94 ? -10.274 10.607 12.517 1.00 96.88 94 SER A C 1
ATOM 695 O O . SER A 1 94 ? -10.236 9.680 13.327 1.00 96.88 94 SER A O 1
ATOM 697 N N . THR A 1 95 ? -11.307 11.435 12.385 1.00 97.44 95 THR A N 1
ATOM 698 C CA . THR A 1 95 ? -12.571 11.319 13.114 1.00 97.44 95 THR A CA 1
ATOM 699 C C . THR A 1 95 ? -13.712 11.333 12.111 1.00 97.44 95 THR A C 1
ATOM 701 O O . THR A 1 95 ? -13.844 12.280 11.340 1.00 97.44 95 THR A O 1
ATOM 704 N N . GLU A 1 96 ? -14.545 10.299 12.141 1.00 96.19 96 GLU A N 1
ATOM 705 C CA . GLU A 1 96 ? -15.661 10.108 11.218 1.00 96.19 96 GLU A CA 1
ATOM 706 C C . GLU A 1 96 ? -16.997 10.088 11.976 1.00 96.19 96 GLU A C 1
ATOM 708 O O . GLU A 1 96 ? -17.055 9.601 13.112 1.00 96.19 96 GLU A O 1
ATOM 713 N N . PRO A 1 97 ? -18.087 10.604 11.379 1.00 95.50 97 PRO A N 1
ATOM 714 C CA . PRO A 1 97 ? -19.405 10.577 12.000 1.00 95.50 97 PRO A CA 1
ATOM 715 C C . PRO A 1 97 ? -19.951 9.147 12.094 1.00 95.50 97 PRO A C 1
ATOM 717 O O . PRO A 1 97 ? -19.892 8.371 11.138 1.00 95.50 97 PRO A O 1
ATOM 720 N N . LEU A 1 98 ? -20.558 8.822 13.233 1.00 91.94 98 LEU A N 1
ATOM 721 C CA . LEU A 1 98 ? -21.205 7.545 13.504 1.00 91.94 98 LEU A CA 1
ATOM 722 C C . LEU A 1 98 ? -22.722 7.742 13.635 1.00 91.94 98 LEU A C 1
ATOM 724 O O . LEU A 1 98 ? -23.235 8.167 14.663 1.00 91.94 98 LEU A O 1
ATOM 728 N N . ASN A 1 99 ? -23.468 7.388 12.588 1.00 87.06 99 ASN A N 1
ATOM 729 C CA . ASN A 1 99 ? -24.911 7.663 12.522 1.00 87.06 99 ASN A CA 1
ATOM 730 C C . ASN A 1 99 ? -25.801 6.516 13.031 1.00 87.06 99 ASN A C 1
ATOM 732 O O . ASN A 1 99 ? -27.027 6.602 12.929 1.00 87.06 99 ASN A O 1
ATOM 736 N N . ILE A 1 100 ? -25.218 5.442 13.576 1.00 83.12 100 ILE A N 1
ATOM 737 C CA . ILE A 1 100 ? -25.966 4.235 13.976 1.00 83.12 100 ILE A CA 1
ATOM 738 C C . ILE A 1 100 ? -26.908 4.477 15.166 1.00 83.12 100 ILE A C 1
ATOM 740 O O . ILE A 1 100 ? -27.850 3.716 15.357 1.00 83.12 100 ILE A O 1
ATOM 744 N N . PHE A 1 101 ? -26.690 5.558 15.922 1.00 83.88 101 PHE A N 1
ATOM 745 C CA . PHE A 1 101 ? -27.511 5.944 17.072 1.00 83.88 101 PHE A CA 1
ATOM 746 C C . PHE A 1 101 ? -28.467 7.115 16.789 1.00 83.88 101 PHE A C 1
ATOM 748 O O . PHE A 1 101 ? -29.132 7.604 17.698 1.00 83.88 101 PHE A O 1
ATOM 755 N N . SER A 1 102 ? -28.566 7.573 15.537 1.00 78.06 102 SER A N 1
ATOM 756 C CA . SER A 1 102 ? -29.306 8.796 15.177 1.00 78.06 102 SER A CA 1
ATOM 757 C C . SER A 1 102 ? -30.816 8.750 15.465 1.00 78.06 102 SER A C 1
ATOM 759 O O . SER A 1 102 ? -31.438 9.797 15.640 1.00 78.06 102 SER A O 1
ATOM 761 N N . GLU A 1 103 ? -31.406 7.554 15.547 1.00 76.88 103 GLU A N 1
ATOM 762 C CA . GLU A 1 103 ? -32.833 7.350 15.842 1.00 76.88 103 GLU A CA 1
ATOM 763 C C . GLU A 1 103 ? -33.124 7.082 17.329 1.00 76.88 103 GLU A C 1
ATOM 765 O O . GLU A 1 103 ? -34.289 7.043 17.738 1.00 76.88 103 GLU A O 1
ATOM 770 N N . LEU A 1 104 ? -32.090 6.909 18.157 1.00 74.44 104 LEU A N 1
ATOM 771 C CA . LEU A 1 104 ? -32.260 6.652 19.583 1.00 74.44 104 LEU A CA 1
ATOM 772 C C . LEU A 1 104 ? -32.540 7.970 20.311 1.00 74.44 104 LEU A C 1
ATOM 774 O O . LEU A 1 104 ? -31.695 8.855 20.425 1.00 74.44 104 LEU A O 1
ATOM 778 N N . GLN A 1 105 ? -33.776 8.112 20.792 1.00 62.16 105 GLN A N 1
ATOM 779 C CA . GLN A 1 105 ? -34.186 9.252 21.606 1.00 62.16 105 GLN A CA 1
ATOM 780 C C . GLN A 1 105 ? -33.536 9.156 22.987 1.00 62.16 105 GLN A C 1
ATOM 782 O O . GLN A 1 105 ? -33.531 8.087 23.595 1.00 62.16 105 GLN A O 1
ATOM 787 N N . ALA A 1 106 ? -33.012 10.281 23.480 1.00 60.03 106 ALA A N 1
ATOM 788 C CA . ALA A 1 106 ? -32.341 10.373 24.772 1.00 60.03 106 ALA A CA 1
ATOM 789 C C . ALA A 1 106 ? -33.159 9.694 25.894 1.00 60.03 106 ALA A C 1
ATOM 791 O O . ALA A 1 106 ? -34.272 10.110 26.218 1.00 60.03 106 ALA A O 1
ATOM 792 N N . GLY A 1 107 ? -32.578 8.642 26.469 1.00 65.12 107 GLY A N 1
ATOM 793 C CA . GLY A 1 107 ? -33.105 7.782 27.529 1.00 65.12 107 GLY A CA 1
ATOM 794 C C . GLY A 1 107 ? -31.975 6.895 28.070 1.00 65.12 107 GLY A C 1
ATOM 795 O O . GLY A 1 107 ? -30.844 7.002 27.601 1.00 65.12 107 GLY A O 1
ATOM 796 N N . SER A 1 108 ? -32.240 6.040 29.062 1.00 66.69 108 SER A N 1
ATOM 797 C CA . SER A 1 108 ? -31.239 5.066 29.524 1.00 66.69 108 SER A CA 1
ATOM 798 C C . SER A 1 108 ? -31.076 3.965 28.470 1.00 66.69 108 SER A C 1
ATOM 800 O O . SER A 1 108 ? -31.965 3.126 28.322 1.00 66.69 108 SER A O 1
ATOM 802 N N . PHE A 1 109 ? -29.979 4.009 27.718 1.00 80.62 109 PHE A N 1
ATOM 803 C CA . PHE A 1 109 ? -29.542 2.935 26.832 1.00 80.62 109 PHE A CA 1
ATOM 804 C C . PHE A 1 109 ? -28.543 2.082 27.615 1.00 80.62 109 PHE A C 1
ATOM 806 O O . PHE A 1 109 ? -27.492 2.578 28.004 1.00 80.62 109 PHE A O 1
ATOM 813 N N . ASP A 1 110 ? -28.944 0.853 27.915 1.00 86.12 110 ASP A N 1
ATOM 814 C CA . ASP A 1 110 ? -28.230 -0.093 28.775 1.00 86.12 110 ASP A CA 1
ATOM 815 C C . ASP A 1 110 ? -28.270 -1.446 28.060 1.00 86.12 110 ASP A C 1
ATOM 817 O O . ASP A 1 110 ? -29.354 -1.937 27.710 1.00 86.12 110 ASP A O 1
ATOM 821 N N . LEU A 1 111 ? -27.098 -1.982 27.732 1.00 88.25 111 LEU A N 1
ATOM 822 C CA . LEU A 1 111 ? -26.941 -3.204 26.954 1.00 88.25 111 LEU A CA 1
ATOM 823 C C . LEU A 1 111 ? -26.456 -4.319 27.878 1.00 88.25 111 LEU A C 1
ATOM 825 O O . LEU A 1 111 ? -25.405 -4.221 28.492 1.00 88.25 111 LEU A O 1
ATOM 829 N N . GLU A 1 112 ? -27.179 -5.443 27.915 1.00 90.62 112 GLU A N 1
ATOM 830 C CA . GLU A 1 112 ? -26.743 -6.600 28.714 1.00 90.62 112 GLU A CA 1
ATOM 831 C C . GLU A 1 112 ? -25.406 -7.174 28.220 1.00 90.62 112 GLU A C 1
ATOM 833 O O . GLU A 1 112 ? -24.592 -7.627 29.019 1.00 90.62 112 GLU A O 1
ATOM 838 N N . SER A 1 113 ? -25.207 -7.191 26.900 1.00 92.62 113 SER A N 1
ATOM 839 C CA . SER A 1 113 ? -23.946 -7.575 26.270 1.00 92.62 113 SER A CA 1
ATOM 840 C C . SER A 1 113 ? -23.882 -7.072 24.837 1.00 92.62 113 SER A C 1
ATOM 842 O O . SER A 1 113 ? -24.910 -6.845 24.184 1.00 92.62 113 SER A O 1
ATOM 844 N N . SER A 1 114 ? -22.668 -6.951 24.313 1.00 93.00 114 SER A N 1
ATOM 845 C CA . SER A 1 114 ? -22.451 -6.652 22.906 1.00 93.00 114 SER A CA 1
ATOM 846 C C . SER A 1 114 ? -21.251 -7.407 22.345 1.00 93.00 114 SER A C 1
ATOM 848 O O . SER A 1 114 ? -20.394 -7.934 23.055 1.00 93.00 114 SER A O 1
ATOM 850 N N . THR A 1 115 ? -21.215 -7.532 21.021 1.00 95.00 115 THR A N 1
ATOM 851 C CA . THR A 1 115 ? -20.088 -8.149 20.328 1.00 95.00 115 THR A CA 1
ATOM 852 C C . THR A 1 115 ? -19.849 -7.435 19.011 1.00 95.00 115 THR A C 1
ATOM 854 O O . THR A 1 115 ? -20.771 -7.263 18.212 1.00 95.00 115 THR A O 1
ATOM 857 N N . ALA A 1 116 ? -18.597 -7.083 18.752 1.00 93.75 116 ALA A N 1
ATOM 858 C CA . ALA A 1 116 ? -18.138 -6.582 17.469 1.00 93.75 116 ALA A CA 1
ATOM 859 C C . ALA A 1 116 ? -17.057 -7.471 16.872 1.00 93.75 116 ALA A C 1
ATOM 861 O O . ALA A 1 116 ? -16.356 -8.221 17.551 1.00 93.75 116 ALA A O 1
ATOM 862 N N . ARG A 1 117 ? -16.911 -7.360 15.554 1.00 95.62 117 ARG A N 1
ATOM 863 C CA . ARG A 1 117 ? -15.851 -8.021 14.809 1.00 95.62 117 ARG A CA 1
ATOM 864 C C . ARG A 1 117 ? -15.181 -7.016 13.888 1.00 95.62 117 ARG A C 1
ATOM 866 O O . ARG A 1 117 ? -15.830 -6.504 12.983 1.00 95.62 117 ARG A O 1
ATOM 873 N N . LEU A 1 118 ? -13.886 -6.800 14.090 1.00 94.25 118 LEU A N 1
ATOM 874 C CA . LEU A 1 118 ? -13.040 -6.114 13.120 1.00 94.25 118 LEU A CA 1
ATOM 875 C C . LEU A 1 118 ? -12.465 -7.154 12.161 1.00 94.25 118 LEU A C 1
ATOM 877 O O . LEU A 1 118 ? -11.840 -8.126 12.601 1.00 94.25 118 LEU A O 1
ATOM 881 N N . VAL A 1 119 ? -12.674 -6.957 10.861 1.00 96.50 119 VAL A N 1
ATOM 882 C CA . VAL A 1 119 ? -12.177 -7.855 9.816 1.00 96.50 119 VAL A CA 1
ATOM 883 C C . VAL A 1 119 ? -11.246 -7.078 8.904 1.00 96.50 119 VAL A C 1
ATOM 885 O O . VAL A 1 119 ? -11.696 -6.297 8.080 1.00 96.50 119 VAL A O 1
ATOM 888 N N . ILE A 1 120 ? -9.948 -7.345 9.013 1.00 95.62 120 ILE A N 1
ATOM 889 C CA . ILE A 1 120 ? -8.952 -6.757 8.118 1.00 95.62 120 ILE A CA 1
ATOM 890 C C . ILE A 1 120 ? -8.725 -7.732 6.970 1.00 95.62 120 ILE A C 1
ATOM 892 O O . ILE A 1 120 ? -8.367 -8.887 7.195 1.00 95.62 120 ILE A O 1
ATOM 896 N N . THR A 1 121 ? -8.930 -7.277 5.744 1.00 97.38 121 THR A N 1
ATOM 897 C CA . THR A 1 121 ? -8.786 -8.055 4.515 1.00 97.38 121 THR A CA 1
ATOM 898 C C . THR A 1 121 ? -7.604 -7.539 3.704 1.00 97.38 121 THR A C 1
ATOM 900 O O . THR A 1 121 ? -7.463 -6.332 3.516 1.00 97.38 121 THR A O 1
ATOM 903 N N . ASN A 1 122 ? -6.749 -8.444 3.230 1.00 97.50 122 ASN A N 1
ATOM 904 C CA . ASN A 1 122 ? -5.591 -8.127 2.400 1.00 97.50 122 ASN A CA 1
ATOM 905 C C . ASN A 1 122 ? -5.729 -8.797 1.029 1.00 97.50 122 ASN A C 1
ATOM 907 O O . ASN A 1 122 ? -5.706 -10.024 0.921 1.00 97.50 122 ASN A O 1
ATOM 911 N N . GLY A 1 123 ? -5.886 -7.986 -0.016 1.00 97.56 123 GLY A N 1
ATOM 912 C CA . GLY A 1 123 ? -5.877 -8.409 -1.418 1.00 97.56 123 GLY A CA 1
ATOM 913 C C . GLY A 1 123 ? -4.513 -8.297 -2.099 1.00 97.56 123 GLY A C 1
ATOM 914 O O . GLY A 1 123 ? -4.390 -8.649 -3.271 1.00 97.56 123 GLY A O 1
ATOM 915 N N . ILE A 1 124 ? -3.493 -7.808 -1.394 1.00 97.06 124 ILE A N 1
ATOM 916 C CA . ILE A 1 124 ? -2.139 -7.620 -1.914 1.00 97.06 124 ILE A CA 1
ATOM 917 C C . ILE A 1 124 ? -1.337 -8.902 -1.677 1.00 97.06 124 ILE A C 1
ATOM 919 O O . ILE A 1 124 ? -1.383 -9.504 -0.605 1.00 97.06 124 ILE A O 1
ATOM 923 N N . GLY A 1 125 ? -0.545 -9.309 -2.664 1.00 97.62 125 GLY A N 1
ATOM 924 C CA . GLY A 1 125 ? 0.362 -10.453 -2.600 1.00 97.62 125 GLY A CA 1
ATOM 925 C C . GLY A 1 125 ? 1.596 -10.262 -1.716 1.00 97.62 125 GLY A C 1
ATOM 926 O O . GLY A 1 125 ? 2.597 -10.927 -1.944 1.00 97.62 125 GLY A O 1
ATOM 927 N N . ALA A 1 126 ? 1.541 -9.367 -0.732 1.00 97.81 126 ALA A N 1
ATOM 928 C CA . ALA A 1 126 ? 2.602 -9.077 0.226 1.00 97.81 126 ALA A CA 1
ATOM 929 C C . ALA A 1 126 ? 2.048 -9.189 1.652 1.00 97.81 126 ALA A C 1
ATOM 931 O O . ALA A 1 126 ? 0.868 -8.913 1.885 1.00 97.81 126 ALA A O 1
ATOM 932 N N . ASP A 1 127 ? 2.883 -9.603 2.609 1.00 97.50 127 ASP A N 1
ATOM 933 C CA . ASP A 1 127 ? 2.460 -9.628 4.013 1.00 97.50 127 ASP A CA 1
ATOM 934 C C . ASP A 1 127 ? 2.387 -8.204 4.554 1.00 97.50 127 ASP A C 1
ATOM 936 O O . ASP A 1 127 ? 3.249 -7.375 4.259 1.00 97.50 127 ASP A O 1
ATOM 940 N N . VAL A 1 128 ? 1.374 -7.930 5.367 1.00 97.12 128 VAL A N 1
ATOM 941 C CA . VAL A 1 128 ? 1.160 -6.616 5.971 1.00 97.12 128 VAL A CA 1
ATOM 942 C C . VAL A 1 128 ? 1.127 -6.762 7.483 1.00 97.12 128 VAL A C 1
ATOM 944 O O . VAL A 1 128 ? 0.499 -7.670 8.022 1.00 97.12 128 VAL A O 1
ATOM 947 N N . GLN A 1 129 ? 1.797 -5.854 8.178 1.00 97.31 129 GLN A N 1
ATOM 948 C CA . GLN A 1 129 ? 1.690 -5.698 9.620 1.00 97.31 129 GLN A CA 1
ATOM 949 C C . GLN A 1 129 ? 1.008 -4.369 9.929 1.00 97.31 129 GLN A C 1
ATOM 951 O O . GLN A 1 129 ? 1.443 -3.330 9.443 1.00 97.31 129 GLN A O 1
ATOM 956 N N . ALA A 1 130 ? -0.060 -4.408 10.718 1.00 96.06 130 ALA A N 1
ATOM 957 C CA . ALA A 1 130 ? -0.804 -3.236 11.152 1.00 96.06 130 ALA A CA 1
ATOM 958 C C . ALA A 1 130 ? -0.589 -2.986 12.647 1.00 96.06 130 ALA A C 1
ATOM 960 O O . ALA A 1 130 ? -0.678 -3.909 13.452 1.00 96.06 130 ALA A O 1
ATOM 961 N N . PHE A 1 131 ? -0.349 -1.739 13.027 1.00 96.38 131 PHE A N 1
ATOM 962 C CA . PHE A 1 131 ? -0.294 -1.275 14.407 1.00 96.38 131 PHE A CA 1
ATOM 963 C C . PHE A 1 131 ? -1.454 -0.319 14.618 1.00 96.38 131 PHE A C 1
ATOM 965 O O . PHE A 1 131 ? -1.412 0.826 14.174 1.00 96.38 131 PHE A O 1
ATOM 972 N N . ILE A 1 132 ? -2.514 -0.795 15.261 1.00 96.00 132 ILE A N 1
ATOM 973 C CA . ILE A 1 132 ? -3.681 0.038 15.541 1.00 96.00 132 ILE A CA 1
ATOM 974 C C . ILE A 1 132 ? -3.340 0.863 16.775 1.00 96.00 132 ILE A C 1
ATOM 976 O O . ILE A 1 132 ? -3.209 0.322 17.869 1.00 96.00 132 ILE A O 1
ATOM 980 N N . GLN A 1 133 ? -3.128 2.161 16.576 1.00 95.69 133 GLN A N 1
ATOM 981 C CA . GLN A 1 133 ? -2.696 3.071 17.633 1.00 95.69 133 GLN A CA 1
ATOM 982 C C . GLN A 1 133 ? -3.876 3.544 18.479 1.00 95.69 133 GLN A C 1
ATOM 984 O O . GLN A 1 133 ? -3.751 3.706 19.691 1.00 95.69 133 GLN A O 1
ATOM 989 N N . GLN A 1 134 ? -5.019 3.784 17.834 1.00 95.50 134 GLN A N 1
ATOM 990 C CA . GLN A 1 134 ? -6.192 4.348 18.483 1.00 95.50 134 GLN A CA 1
ATOM 991 C C . GLN A 1 134 ? -7.474 3.852 17.824 1.00 95.50 134 GLN A C 1
ATOM 993 O O . GLN A 1 134 ? -7.592 3.841 16.599 1.00 95.50 134 GLN A O 1
ATOM 998 N N . LEU A 1 135 ? -8.442 3.518 18.673 1.00 96.38 135 LEU A N 1
ATOM 999 C CA . LEU A 1 135 ? -9.860 3.419 18.358 1.00 96.38 135 LEU A CA 1
ATOM 1000 C C . LEU A 1 135 ? -10.606 4.054 19.531 1.00 96.38 135 LEU A C 1
ATOM 1002 O O . LEU A 1 135 ? -10.511 3.574 20.657 1.00 96.38 135 LEU A O 1
ATOM 1006 N N . GLU A 1 136 ? -11.293 5.160 19.286 1.00 97.31 136 GLU A N 1
ATOM 1007 C CA . GLU A 1 136 ? -12.028 5.919 20.296 1.00 97.31 136 GLU A CA 1
ATOM 1008 C C . GLU A 1 136 ? -13.395 6.303 19.761 1.00 97.31 136 GLU A C 1
ATOM 1010 O O . GLU A 1 136 ? -13.534 6.613 18.582 1.00 97.31 136 GLU A O 1
ATOM 1015 N N . VAL A 1 137 ? -14.398 6.303 20.627 1.00 96.94 137 VAL A N 1
ATOM 1016 C CA . VAL A 1 137 ? -15.715 6.841 20.304 1.00 96.94 137 VAL A CA 1
ATOM 1017 C C . VAL A 1 137 ? -15.991 8.062 21.167 1.00 96.94 137 VAL A C 1
ATOM 1019 O O . VAL A 1 137 ? -15.529 8.148 22.309 1.00 96.94 137 VAL A O 1
ATOM 1022 N N . SER A 1 138 ? -16.750 9.011 20.638 1.00 96.75 138 SER A N 1
ATOM 1023 C CA . SER A 1 138 ? -17.182 10.191 21.382 1.00 96.75 138 SER A CA 1
ATOM 1024 C C . SER A 1 138 ? -18.650 10.490 21.122 1.00 96.75 138 SER A C 1
ATOM 1026 O O . SER A 1 138 ? -19.201 10.171 20.069 1.00 96.75 138 SER A O 1
ATOM 1028 N N . ASN A 1 139 ? -19.293 11.081 22.123 1.00 94.69 139 ASN A N 1
ATOM 1029 C CA . ASN A 1 139 ? -20.624 11.656 22.017 1.00 94.69 139 ASN A CA 1
ATOM 1030 C C . ASN A 1 139 ? -20.484 13.163 22.212 1.00 94.69 139 ASN A C 1
ATOM 1032 O O . ASN A 1 139 ? -20.241 13.645 23.323 1.00 94.69 139 ASN A O 1
ATOM 1036 N N . THR A 1 140 ? -20.618 13.923 21.129 1.00 93.62 140 THR A N 1
ATOM 1037 C CA . THR A 1 140 ? -20.473 15.382 21.166 1.00 93.62 140 THR A CA 1
ATOM 1038 C C . THR A 1 140 ? -21.577 16.078 21.958 1.00 93.62 140 THR A C 1
ATOM 1040 O O . THR A 1 140 ? -21.343 17.158 22.502 1.00 93.62 140 THR A O 1
ATOM 1043 N N . GLY A 1 141 ? -22.755 15.460 22.085 1.00 90.62 141 GLY A N 1
ATOM 1044 C CA . GLY A 1 141 ? -23.862 15.970 22.894 1.00 90.62 141 GLY A CA 1
ATOM 1045 C C . GLY A 1 141 ? -23.593 15.926 24.402 1.00 90.62 141 GLY A C 1
ATOM 1046 O O . GLY A 1 141 ? -23.963 16.860 25.115 1.00 90.62 141 GLY A O 1
ATOM 1047 N N . SER A 1 142 ? -22.934 14.871 24.893 1.00 90.56 142 SER A N 1
ATOM 1048 C CA . SER A 1 142 ? -22.547 14.727 26.309 1.00 90.56 142 SER A CA 1
ATOM 1049 C C . SER A 1 142 ? -21.122 15.214 26.610 1.00 90.56 142 SER A C 1
ATOM 1051 O O .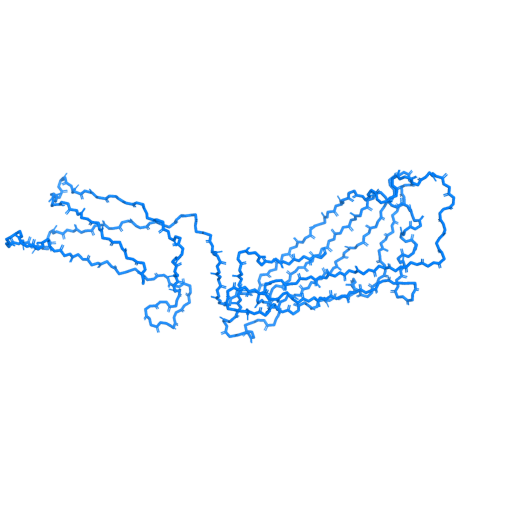 SER A 1 142 ? -20.779 15.440 27.773 1.00 90.56 142 SER A O 1
ATOM 1053 N N . GLY A 1 143 ? -20.289 15.381 25.578 1.00 93.25 143 GLY A N 1
ATOM 1054 C CA . GLY A 1 143 ? -18.874 15.740 25.689 1.00 93.25 143 GLY A CA 1
ATOM 1055 C C . GLY A 1 143 ? -17.990 14.619 26.243 1.00 93.25 143 GLY A C 1
ATOM 1056 O O . GLY A 1 143 ? -16.850 14.878 26.625 1.00 93.25 143 GLY A O 1
ATOM 1057 N N . GLN A 1 144 ? -18.512 13.396 26.340 1.00 95.06 144 GLN A N 1
ATOM 1058 C CA . GLN A 1 144 ? -17.766 12.232 26.808 1.00 95.06 144 GLN A CA 1
ATOM 1059 C C . GLN A 1 144 ? -17.075 11.529 25.631 1.00 95.06 144 GLN A C 1
ATOM 1061 O O . GLN A 1 144 ? -17.615 11.478 24.522 1.00 95.06 144 GLN A O 1
ATOM 1066 N N . SER A 1 145 ? -15.905 10.946 25.885 1.00 97.06 145 SER A N 1
ATOM 1067 C CA . SER A 1 145 ? -15.234 10.025 24.968 1.00 97.06 145 SER A CA 1
ATOM 1068 C C . SER A 1 145 ? -14.676 8.824 25.719 1.00 97.06 145 SER A C 1
ATOM 1070 O O . SER A 1 145 ? -14.397 8.896 26.920 1.00 97.06 145 SER A O 1
ATOM 1072 N N . LEU A 1 146 ? -14.554 7.702 25.016 1.00 97.44 146 LEU A N 1
ATOM 1073 C CA . LEU A 1 146 ? -14.019 6.469 25.570 1.00 97.44 146 LEU A CA 1
ATOM 1074 C C . LEU A 1 146 ? -13.198 5.743 24.502 1.00 97.44 146 LEU A C 1
ATOM 1076 O O . LEU A 1 146 ? -13.668 5.489 23.392 1.00 97.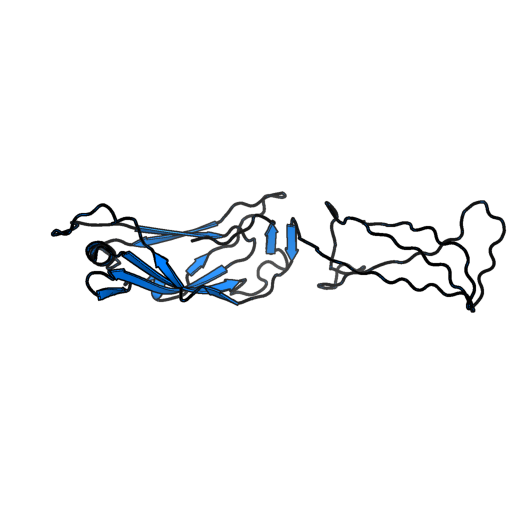44 146 LEU A O 1
ATOM 1080 N N . SER A 1 147 ? -11.949 5.422 24.836 1.00 97.44 147 SER A N 1
ATOM 1081 C CA . SER A 1 147 ? -11.087 4.618 23.973 1.00 97.44 147 SER A CA 1
ATOM 1082 C C . SER A 1 147 ? -11.390 3.131 24.158 1.00 97.44 147 SER A C 1
ATOM 1084 O O . SER A 1 147 ? -11.665 2.669 25.272 1.00 97.44 147 SER A O 1
ATOM 1086 N N . LEU A 1 148 ? -11.305 2.370 23.070 1.00 97.44 148 LEU A N 1
ATOM 1087 C CA . LEU A 1 148 ? -11.366 0.917 23.113 1.00 97.44 148 LEU A CA 1
ATOM 1088 C C . LEU A 1 148 ? -10.206 0.375 23.956 1.00 97.44 148 LEU A C 1
ATOM 1090 O O . LEU A 1 148 ? -9.057 0.789 23.827 1.00 97.44 148 LEU A O 1
ATOM 1094 N N . GLN A 1 149 ? -10.516 -0.595 24.800 1.00 96.81 149 GLN A N 1
ATOM 1095 C CA . GLN A 1 149 ? -9.578 -1.411 25.547 1.00 96.81 149 GLN A CA 1
ATOM 1096 C C . GLN A 1 149 ? -9.685 -2.811 24.969 1.00 96.81 149 GLN A C 1
ATOM 1098 O O . GLN A 1 149 ? -10.683 -3.487 25.166 1.00 96.81 149 GLN A O 1
ATOM 1103 N N . HIS A 1 150 ? -8.693 -3.232 24.194 1.00 96.69 150 HIS A N 1
ATOM 1104 C CA . HIS A 1 150 ? -8.643 -4.569 23.611 1.00 96.69 150 HIS A CA 1
ATOM 1105 C C . HIS A 1 150 ? -7.198 -4.884 23.208 1.00 96.69 150 HIS A C 1
ATOM 1107 O O . HIS A 1 150 ? -6.435 -3.983 22.851 1.00 96.69 150 HIS A O 1
ATOM 1113 N N . ALA A 1 151 ? -6.816 -6.164 23.208 1.00 94.25 151 ALA A N 1
ATOM 1114 C CA . ALA A 1 151 ? -5.447 -6.598 22.896 1.00 94.25 151 ALA A CA 1
ATOM 1115 C C . ALA A 1 151 ? -4.958 -6.172 21.495 1.00 94.25 151 ALA A C 1
ATOM 1117 O O . ALA A 1 151 ? -3.757 -6.060 21.265 1.00 94.25 151 ALA A O 1
ATOM 1118 N N . LEU A 1 152 ? -5.890 -5.890 20.582 1.00 93.94 152 LEU A N 1
ATOM 1119 C CA . LEU A 1 152 ? -5.641 -5.363 19.236 1.00 93.94 152 LEU A CA 1
ATOM 1120 C C . LEU A 1 152 ? -4.818 -4.061 19.227 1.00 93.94 152 LEU A C 1
ATOM 1122 O O . LEU A 1 152 ? -4.047 -3.845 18.300 1.00 93.94 152 LEU A O 1
ATOM 1126 N N . LEU A 1 153 ? -4.965 -3.213 20.250 1.00 94.00 153 LEU A N 1
ATOM 1127 C CA . LEU A 1 153 ? -4.218 -1.953 20.390 1.00 94.00 153 LEU A CA 1
ATOM 1128 C C . LEU A 1 153 ? -2.845 -2.156 21.058 1.00 94.00 153 LEU A C 1
ATOM 1130 O O . LEU A 1 153 ? -2.042 -1.234 21.149 1.00 94.00 153 LEU A O 1
ATOM 1134 N N . GLY A 1 154 ? -2.577 -3.361 21.572 1.00 89.50 154 GLY A N 1
ATOM 1135 C CA . GLY A 1 154 ? -1.388 -3.668 22.368 1.00 89.50 154 GLY A CA 1
ATOM 1136 C C . GLY A 1 154 ? -0.169 -4.115 21.559 1.00 89.50 154 GLY A C 1
ATOM 1137 O O . GLY A 1 154 ? 0.894 -4.322 22.143 1.00 89.50 154 GLY A O 1
ATOM 1138 N N . GLY A 1 155 ? -0.292 -4.302 20.242 1.00 91.88 155 GLY A N 1
ATOM 1139 C CA . GLY A 1 155 ? 0.810 -4.791 19.419 1.00 91.88 155 GLY A CA 1
ATOM 1140 C C . GLY A 1 155 ? 0.465 -4.976 17.940 1.00 91.88 155 GLY A C 1
ATOM 1141 O O . GLY A 1 155 ? -0.647 -4.666 17.515 1.00 91.88 155 GLY A O 1
ATOM 1142 N N . PRO A 1 156 ? 1.425 -5.479 17.144 1.00 95.00 156 PRO A N 1
ATOM 1143 C CA . PRO A 1 156 ? 1.229 -5.678 15.719 1.00 95.00 156 PRO A CA 1
ATOM 1144 C C . PRO A 1 156 ? 0.208 -6.774 15.418 1.00 95.00 156 PRO A C 1
ATOM 1146 O O . PRO A 1 156 ? 0.263 -7.880 15.958 1.00 95.00 156 PRO A O 1
ATOM 1149 N N . VAL A 1 157 ? -0.644 -6.491 14.445 1.00 95.38 157 VAL A N 1
ATOM 1150 C CA . VAL A 1 157 ? -1.542 -7.435 13.793 1.00 95.38 157 VAL A CA 1
ATOM 1151 C C . VAL A 1 157 ? -0.927 -7.837 12.462 1.00 95.38 157 VAL A C 1
ATOM 1153 O O . VAL A 1 157 ? -0.727 -7.002 11.585 1.00 95.38 157 VAL A O 1
ATOM 1156 N N . ASN A 1 158 ? -0.634 -9.123 12.290 1.00 96.50 158 ASN A N 1
ATOM 1157 C CA . ASN A 1 158 ? -0.121 -9.638 11.024 1.00 96.50 158 ASN A CA 1
ATOM 1158 C C . ASN A 1 158 ? -1.283 -10.093 10.140 1.00 96.50 158 ASN A C 1
ATOM 1160 O O . ASN A 1 158 ? -2.064 -10.962 10.532 1.00 96.50 158 ASN A O 1
ATOM 1164 N N . VAL A 1 159 ? -1.361 -9.540 8.935 1.00 97.00 159 VAL A N 1
ATOM 1165 C CA . VAL A 1 159 ? -2.306 -9.932 7.894 1.00 97.00 159 VAL A CA 1
ATOM 1166 C C . VAL A 1 159 ? -1.507 -10.575 6.770 1.00 97.00 159 VAL A C 1
ATOM 1168 O O . VAL A 1 159 ? -0.692 -9.928 6.111 1.00 97.00 159 VAL A O 1
ATOM 1171 N N . SER A 1 160 ? -1.705 -11.878 6.579 1.00 97.06 160 SER A N 1
ATOM 1172 C CA . SER A 1 160 ? -0.978 -12.644 5.564 1.00 97.06 160 SER A CA 1
ATOM 1173 C C . SER A 1 160 ? -1.219 -12.088 4.162 1.00 97.06 160 SER A C 1
ATOM 1175 O O . SER A 1 160 ? -2.260 -11.492 3.903 1.00 97.06 160 SER A O 1
ATOM 1177 N N . ARG A 1 161 ? -0.286 -12.30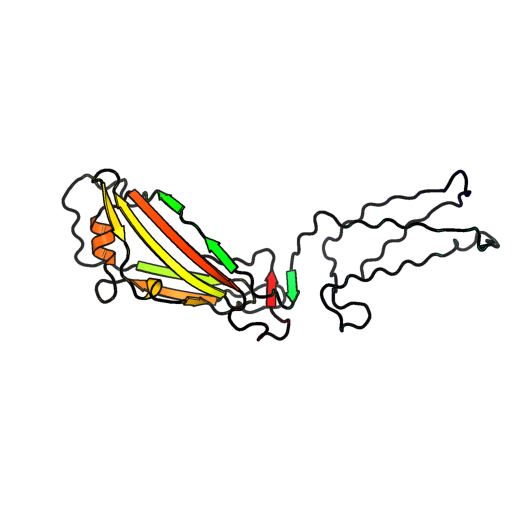9 3.244 1.00 97.31 161 ARG A N 1
ATOM 1178 C CA . ARG A 1 161 ? -0.444 -12.035 1.806 1.00 97.31 161 ARG A CA 1
ATOM 1179 C C . ARG A 1 161 ? -1.637 -12.750 1.163 1.00 97.31 161 ARG A C 1
ATOM 1181 O O . ARG A 1 161 ? -1.965 -13.873 1.546 1.00 97.31 161 ARG A O 1
ATOM 1188 N N . ALA A 1 162 ? -2.215 -12.139 0.133 1.00 98.06 162 ALA A N 1
ATOM 1189 C CA . ALA A 1 162 ? -3.207 -12.760 -0.741 1.00 98.06 162 ALA A CA 1
ATOM 1190 C C . ALA A 1 162 ? -2.626 -13.940 -1.545 1.00 98.06 162 ALA A C 1
ATOM 1192 O O . ALA A 1 162 ? -1.412 -14.065 -1.727 1.00 98.06 162 ALA A O 1
ATOM 1193 N N . VAL A 1 163 ? -3.507 -14.792 -2.076 1.00 97.56 163 VAL A N 1
ATOM 1194 C CA . VAL A 1 163 ? -3.133 -15.902 -2.970 1.00 97.56 163 VAL A CA 1
ATOM 1195 C C . VAL A 1 163 ? -3.330 -15.481 -4.424 1.00 97.56 163 VAL A C 1
ATOM 1197 O O . VAL A 1 163 ? -4.427 -15.067 -4.794 1.00 97.56 163 VAL A O 1
ATOM 1200 N N . ASP A 1 164 ? -2.288 -15.608 -5.250 1.00 96.56 164 ASP A N 1
ATOM 1201 C CA . ASP A 1 164 ? -2.371 -15.373 -6.698 1.00 96.56 164 ASP A CA 1
ATOM 1202 C C . ASP A 1 164 ? -3.123 -16.533 -7.373 1.00 96.56 164 ASP A C 1
ATOM 1204 O O . ASP A 1 164 ? -2.738 -17.698 -7.236 1.00 96.56 164 ASP A O 1
ATOM 1208 N N . LEU A 1 165 ? -4.192 -16.223 -8.107 1.00 96.56 165 LEU A N 1
ATOM 1209 C CA . LEU A 1 165 ? -4.996 -17.195 -8.852 1.00 96.56 165 LEU A CA 1
ATOM 1210 C C . LEU A 1 165 ? -4.659 -17.224 -10.356 1.00 96.56 165 LEU A C 1
ATOM 1212 O O . LEU A 1 165 ? -5.335 -17.921 -11.109 1.00 96.56 165 LEU A O 1
ATOM 1216 N N . ASN A 1 166 ? -3.599 -16.527 -10.788 1.00 91.56 166 ASN A N 1
ATOM 1217 C CA . ASN A 1 166 ? -3.177 -16.357 -12.186 1.00 91.56 166 ASN A CA 1
ATOM 1218 C C . ASN A 1 166 ? -4.240 -15.661 -13.053 1.00 91.56 166 ASN A C 1
ATOM 1220 O O . ASN A 1 166 ? -4.824 -16.264 -13.954 1.00 91.56 166 ASN A O 1
ATOM 1224 N N . GLY A 1 167 ? -4.468 -14.375 -12.789 1.00 90.50 167 GLY A N 1
ATOM 1225 C CA . GLY A 1 167 ? -5.520 -13.563 -13.419 1.00 90.50 167 GLY A CA 1
ATOM 1226 C C . GLY A 1 167 ? -6.519 -12.980 -12.419 1.00 90.50 167 GLY A C 1
ATOM 1227 O O . GLY A 1 167 ? -7.541 -12.432 -12.816 1.00 90.50 167 GLY A O 1
ATOM 1228 N N . GLY A 1 168 ? -6.229 -13.119 -11.128 1.00 94.31 168 GLY A N 1
ATOM 1229 C CA . GLY A 1 168 ? -6.985 -12.572 -10.013 1.00 94.31 168 GLY A CA 1
ATOM 1230 C C . GLY A 1 168 ? -6.320 -12.965 -8.699 1.00 94.31 168 GLY A C 1
ATOM 1231 O O . GLY A 1 168 ? -5.270 -13.613 -8.687 1.00 94.31 168 GLY A O 1
ATOM 1232 N N . PHE A 1 169 ? -6.944 -12.609 -7.585 1.00 97.38 169 PHE A N 1
ATOM 1233 C CA . PHE A 1 169 ? -6.419 -12.902 -6.258 1.00 97.38 169 PHE A CA 1
ATOM 1234 C C . PHE A 1 169 ? -7.519 -13.379 -5.316 1.00 97.38 169 PHE A C 1
ATOM 1236 O O . PHE A 1 169 ? -8.691 -13.036 -5.468 1.00 97.38 169 PHE A O 1
ATOM 1243 N N . GLN A 1 170 ? -7.125 -14.165 -4.319 1.00 97.62 170 GLN A N 1
ATOM 1244 C CA . GLN A 1 170 ? -7.962 -14.474 -3.169 1.00 97.62 170 GLN A CA 1
ATOM 1245 C C . GLN A 1 170 ? -7.446 -13.700 -1.961 1.00 97.62 170 GLN A C 1
ATOM 1247 O O . GLN A 1 170 ? -6.294 -13.874 -1.555 1.00 97.62 170 GLN A O 1
ATOM 1252 N N . THR A 1 171 ? -8.308 -12.873 -1.373 1.00 97.75 171 THR A N 1
ATOM 1253 C CA . THR A 1 171 ? -7.990 -12.121 -0.159 1.00 97.75 171 THR A CA 1
ATOM 1254 C C . THR A 1 171 ? -7.765 -13.047 1.029 1.00 97.75 171 THR A C 1
ATOM 1256 O O . THR A 1 171 ? -8.458 -14.054 1.196 1.00 97.75 171 THR A O 1
ATOM 1259 N N . THR A 1 172 ? -6.863 -12.653 1.910 1.00 98.00 172 THR A N 1
ATOM 1260 C CA . THR A 1 172 ? -6.708 -13.212 3.257 1.00 98.00 172 THR A CA 1
ATOM 1261 C C . THR A 1 172 ? -7.337 -12.280 4.279 1.00 98.00 172 THR A C 1
ATOM 1263 O O . THR A 1 172 ? -7.492 -11.083 4.038 1.00 98.00 172 THR A O 1
ATOM 1266 N N . THR A 1 173 ? -7.721 -12.827 5.431 1.00 97.00 173 THR A N 1
ATOM 1267 C CA . THR A 1 173 ? -8.415 -12.062 6.467 1.00 97.00 173 THR A CA 1
ATOM 1268 C C . THR A 1 173 ? -7.796 -12.286 7.834 1.00 97.00 173 THR A C 1
ATOM 1270 O O . THR A 1 173 ? -7.579 -13.429 8.238 1.00 97.00 173 THR A O 1
ATOM 1273 N N . TYR A 1 174 ? -7.599 -11.205 8.576 1.00 96.69 174 TYR A N 1
ATOM 1274 C CA . TYR A 1 174 ? -7.441 -11.225 10.021 1.00 96.69 174 TYR A CA 1
ATOM 1275 C C . TYR A 1 174 ? -8.772 -10.843 10.671 1.00 96.69 174 TYR A C 1
ATOM 1277 O O . TYR A 1 174 ? -9.520 -10.015 10.152 1.00 96.69 174 TYR A O 1
ATOM 1285 N N . THR A 1 175 ? -9.095 -11.455 11.804 1.00 96.69 175 THR A N 1
ATOM 1286 C CA . THR A 1 175 ? -10.342 -11.188 12.520 1.00 96.69 175 THR A CA 1
ATOM 1287 C C . THR A 1 175 ? -10.067 -11.032 14.005 1.00 96.69 175 THR A C 1
ATOM 1289 O O . THR A 1 175 ? -9.551 -11.954 14.633 1.00 96.69 175 THR A O 1
ATOM 1292 N N . ALA A 1 176 ? -10.470 -9.891 14.561 1.00 95.62 176 ALA A N 1
ATOM 1293 C CA . ALA A 1 176 ? -10.533 -9.662 15.998 1.00 95.62 176 ALA A CA 1
ATOM 1294 C C . ALA A 1 176 ? -11.995 -9.564 16.433 1.00 95.62 176 ALA A C 1
ATOM 1296 O O . ALA A 1 176 ? -12.788 -8.859 15.808 1.00 95.62 176 ALA A O 1
ATOM 1297 N N . VAL A 1 177 ? -12.345 -10.288 17.492 1.00 96.81 177 VAL A N 1
ATOM 1298 C CA . VAL A 1 177 ? -13.671 -10.241 18.114 1.00 96.81 177 VAL A CA 1
ATOM 1299 C C . VAL A 1 177 ? -13.543 -9.478 19.421 1.00 96.81 177 VAL A C 1
ATOM 1301 O O . VAL A 1 177 ? -12.653 -9.785 20.208 1.00 96.81 177 VAL A O 1
ATOM 1304 N N . MET A 1 178 ? -14.414 -8.497 19.613 1.00 96.44 178 MET A N 1
ATOM 1305 C CA . MET A 1 178 ? -14.522 -7.682 20.816 1.00 96.44 178 MET A CA 1
ATOM 1306 C C . MET A 1 178 ? -15.843 -8.027 21.487 1.00 96.44 178 MET A C 1
ATOM 1308 O O . MET A 1 178 ? -16.892 -7.900 20.857 1.00 96.44 178 MET A O 1
ATOM 1312 N N . ASP A 1 179 ? -15.779 -8.489 22.724 1.00 96.25 179 ASP A N 1
ATOM 1313 C CA . ASP A 1 179 ? -16.928 -8.779 23.576 1.00 96.25 179 ASP A CA 1
ATOM 1314 C C . ASP A 1 179 ? -16.614 -8.376 25.024 1.00 96.25 179 ASP A C 1
ATOM 1316 O O . ASP A 1 179 ? -15.516 -7.891 25.322 1.00 96.25 179 ASP A O 1
ATOM 1320 N N . ASP A 1 180 ? -17.566 -8.585 25.927 1.00 95.44 180 ASP A N 1
ATOM 1321 C CA . ASP A 1 180 ? -17.440 -8.210 27.344 1.00 95.44 180 ASP A CA 1
ATOM 1322 C C . ASP A 1 180 ? -16.371 -9.019 28.097 1.00 95.44 180 ASP A C 1
ATOM 1324 O O . ASP A 1 180 ? -15.975 -8.674 29.210 1.00 95.44 180 ASP A O 1
ATOM 1328 N N . GLY A 1 181 ? -15.889 -10.124 27.517 1.00 96.50 181 GLY A N 1
ATOM 1329 C CA . GLY A 1 181 ? -14.840 -10.951 28.104 1.00 96.50 181 GLY A CA 1
ATOM 1330 C C . GLY A 1 181 ? -13.429 -10.441 27.820 1.00 96.50 181 GLY A C 1
ATOM 1331 O O . GLY A 1 181 ? -12.490 -10.826 28.524 1.00 96.50 181 GLY A O 1
ATOM 1332 N N . ASN A 1 182 ? -13.250 -9.611 26.788 1.00 96.19 182 ASN A N 1
ATOM 1333 C CA . ASN A 1 182 ? -11.929 -9.185 26.323 1.00 96.19 182 ASN A CA 1
ATOM 1334 C C . ASN A 1 182 ? -11.812 -7.692 25.981 1.00 96.19 182 ASN A C 1
ATOM 1336 O O . ASN A 1 182 ? -10.725 -7.250 25.590 1.00 96.19 182 ASN A O 1
ATOM 1340 N N . SER A 1 183 ? -12.901 -6.934 26.106 1.00 97.56 183 SER A N 1
ATOM 1341 C CA . SER A 1 183 ? -12.946 -5.518 25.766 1.00 97.56 183 SER A CA 1
ATOM 1342 C C . SER A 1 183 ? -13.969 -4.735 26.581 1.00 97.56 183 SER A C 1
ATOM 1344 O O . SER A 1 183 ? -14.790 -5.320 27.274 1.00 97.56 183 SER A O 1
ATOM 1346 N N . ASN A 1 184 ? -13.927 -3.407 26.459 1.00 96.88 184 ASN A N 1
ATOM 1347 C CA . ASN A 1 184 ? -14.954 -2.490 26.964 1.00 96.88 184 ASN A CA 1
ATOM 1348 C C . ASN A 1 184 ? -15.977 -2.093 25.877 1.00 96.88 184 ASN A C 1
ATOM 1350 O O . ASN A 1 184 ? -16.428 -0.948 25.829 1.00 96.88 184 ASN A O 1
ATOM 1354 N N . PHE A 1 185 ? -16.251 -2.976 24.908 1.00 96.00 185 PHE A N 1
ATOM 1355 C CA . PHE A 1 185 ? -17.032 -2.602 23.725 1.00 96.00 185 PHE A CA 1
ATOM 1356 C C . PHE A 1 185 ? -18.484 -2.230 24.058 1.00 96.00 185 PHE A C 1
ATOM 1358 O O . PHE A 1 185 ? -19.017 -1.299 23.455 1.00 96.00 185 PHE A O 1
ATOM 1365 N N . THR A 1 186 ? -19.098 -2.883 25.047 1.00 95.44 186 THR A N 1
ATOM 1366 C CA . THR A 1 186 ? -20.452 -2.534 25.504 1.00 95.44 186 THR A CA 1
ATOM 1367 C C . THR A 1 186 ? -20.500 -1.117 26.064 1.00 95.44 186 THR A C 1
ATOM 1369 O O . THR A 1 186 ? -21.328 -0.322 25.623 1.00 95.44 186 THR A O 1
ATOM 1372 N N . GLU A 1 187 ? -19.541 -0.739 26.909 1.00 94.75 187 GLU A N 1
ATOM 1373 C CA . GLU A 1 187 ? -19.455 0.610 27.473 1.00 94.75 187 GLU A CA 1
ATOM 1374 C C . GLU A 1 187 ? -19.233 1.683 26.394 1.00 94.75 187 GLU A C 1
ATOM 1376 O O . GLU A 1 187 ? -19.719 2.809 26.522 1.00 94.75 187 GLU A O 1
ATOM 1381 N N . LEU A 1 188 ? -18.528 1.354 25.301 1.00 95.12 188 LEU A N 1
ATOM 1382 C CA . LEU A 1 188 ? -18.396 2.260 24.153 1.00 95.12 188 LEU A CA 1
ATOM 1383 C C . LEU A 1 188 ? -19.754 2.533 23.493 1.00 95.12 188 LEU A C 1
ATOM 1385 O O . LEU A 1 188 ? -20.036 3.677 23.138 1.00 95.12 188 LEU A O 1
ATOM 1389 N N . LEU A 1 189 ? -20.590 1.505 23.311 1.00 93.50 189 LEU A N 1
ATOM 1390 C CA . LEU A 1 189 ? -21.914 1.654 22.696 1.00 93.50 189 LEU A CA 1
ATOM 1391 C C . LEU A 1 189 ? -22.898 2.379 23.620 1.00 93.50 189 LEU A C 1
ATOM 1393 O O . LEU A 1 189 ? -23.730 3.148 23.139 1.00 93.50 189 LEU A O 1
ATOM 1397 N N . GLU A 1 190 ? -22.782 2.180 24.931 1.00 92.88 190 GLU A N 1
ATOM 1398 C CA . GLU A 1 190 ? -23.593 2.867 25.943 1.00 92.88 190 GLU A CA 1
ATOM 1399 C C . GLU A 1 190 ? -23.334 4.372 26.022 1.00 92.88 190 GLU A C 1
ATOM 1401 O O . GLU A 1 190 ? -24.193 5.132 26.471 1.00 92.88 190 GLU A O 1
ATOM 1406 N N . LEU A 1 191 ? -22.199 4.837 25.488 1.00 92.44 191 LEU A N 1
ATOM 1407 C CA . LEU A 1 191 ? -21.945 6.261 25.290 1.00 92.44 191 LEU A CA 1
ATOM 1408 C C . LEU A 1 191 ? -22.899 6.899 24.268 1.00 92.44 191 LEU A C 1
ATOM 1410 O O . LEU A 1 191 ? -22.972 8.127 24.189 1.00 92.44 191 LEU A O 1
ATOM 1414 N N . ILE A 1 192 ? -23.612 6.085 23.478 1.00 92.69 192 ILE A N 1
ATOM 1415 C CA . ILE A 1 192 ? -24.405 6.515 22.322 1.00 92.69 192 ILE A CA 1
ATOM 1416 C C . ILE A 1 192 ? -23.551 7.452 21.440 1.00 92.69 192 ILE A C 1
ATOM 1418 O O . ILE A 1 192 ? -23.889 8.626 21.269 1.00 92.69 192 ILE A O 1
ATOM 1422 N N . PRO A 1 193 ? -22.369 7.002 20.979 1.00 94.00 193 PRO A N 1
ATOM 1423 C CA . PRO A 1 193 ? -21.426 7.877 20.303 1.00 94.00 193 PRO A CA 1
ATOM 1424 C C . PRO A 1 193 ? -21.956 8.363 18.954 1.00 94.00 193 PRO A C 1
ATOM 1426 O O . PRO A 1 193 ? -22.628 7.633 18.228 1.00 94.00 193 PRO A O 1
ATOM 1429 N N . ASP A 1 194 ? -21.596 9.592 18.600 1.00 95.12 194 ASP A N 1
ATOM 1430 C CA . ASP A 1 194 ? -21.889 10.208 17.304 1.00 95.12 194 ASP A CA 1
ATOM 1431 C C . ASP A 1 194 ? -20.636 10.346 16.425 1.00 95.12 194 ASP A C 1
ATOM 1433 O O . ASP A 1 194 ? -20.733 10.745 15.262 1.00 95.12 194 ASP A O 1
ATOM 1437 N N . GLN A 1 195 ? -19.461 9.975 16.944 1.00 96.81 195 GLN A N 1
ATOM 1438 C CA . GLN A 1 195 ? -18.189 9.993 16.230 1.00 96.81 195 GLN A CA 1
ATOM 1439 C C . GLN A 1 195 ? -17.300 8.810 16.623 1.00 96.81 195 GLN A C 1
ATOM 1441 O O . GLN A 1 195 ? -17.328 8.328 17.759 1.00 96.81 195 GLN A O 1
ATOM 1446 N N . VAL A 1 196 ? -16.464 8.376 15.678 1.00 96.62 196 VAL A N 1
ATOM 1447 C CA . VAL A 1 196 ? -15.370 7.423 15.895 1.00 96.62 196 VAL A CA 1
ATOM 1448 C C . VAL A 1 196 ? -14.056 8.034 15.418 1.00 96.62 196 VAL A C 1
ATOM 1450 O O . VAL A 1 196 ? -13.974 8.561 14.313 1.00 96.62 196 VAL A O 1
ATOM 1453 N N . SER A 1 197 ? -13.023 7.962 16.250 1.00 97.62 197 SER A N 1
ATOM 1454 C CA . SER A 1 197 ? -11.666 8.410 15.946 1.00 97.62 197 SER A CA 1
ATOM 1455 C C . SER A 1 197 ? -10.715 7.225 15.865 1.00 97.62 197 SER A C 1
ATOM 1457 O O . SER A 1 197 ? -10.749 6.335 16.718 1.00 97.62 197 SER A O 1
ATOM 1459 N N . TYR A 1 198 ? -9.854 7.210 14.851 1.00 96.56 198 TYR A N 1
ATOM 1460 C CA . TYR A 1 198 ? -8.932 6.105 14.612 1.00 96.56 198 TYR A CA 1
ATOM 1461 C C . TYR A 1 198 ? -7.575 6.562 14.081 1.00 96.56 198 TYR A C 1
ATOM 1463 O O . TYR A 1 198 ? -7.459 7.562 13.366 1.00 96.56 198 TYR A O 1
ATOM 1471 N N . ALA A 1 199 ? -6.546 5.784 14.413 1.00 97.38 199 ALA A N 1
ATOM 1472 C CA . ALA A 1 199 ? -5.202 5.913 13.867 1.00 97.38 199 ALA A CA 1
ATOM 1473 C C . ALA A 1 199 ? -4.529 4.537 13.790 1.00 97.38 199 ALA A C 1
ATOM 1475 O O . ALA A 1 199 ? -4.657 3.724 14.713 1.00 97.38 199 ALA A O 1
ATOM 1476 N N . ALA A 1 200 ? -3.802 4.273 12.706 1.00 96.12 200 ALA A N 1
ATOM 1477 C CA . ALA A 1 200 ? -3.055 3.033 12.531 1.00 96.12 200 ALA A CA 1
ATOM 1478 C C . ALA A 1 200 ? -1.813 3.234 11.660 1.00 96.12 200 ALA A C 1
ATOM 1480 O O . ALA A 1 200 ? -1.849 4.003 10.705 1.00 96.12 200 ALA A O 1
ATOM 1481 N N . ASP A 1 201 ? -0.750 2.484 11.934 1.00 96.88 201 ASP A N 1
ATOM 1482 C CA . ASP A 1 201 ? 0.388 2.348 11.024 1.00 96.88 201 ASP A CA 1
ATOM 1483 C C . ASP A 1 201 ? 0.356 0.998 10.321 1.00 96.88 201 ASP A C 1
ATOM 1485 O O . ASP A 1 201 ? -0.054 -0.013 10.887 1.00 96.88 201 ASP A O 1
ATOM 1489 N N . LEU A 1 202 ? 0.820 0.973 9.082 1.00 96.44 202 LEU A N 1
ATOM 1490 C CA . LEU A 1 202 ? 0.898 -0.205 8.237 1.00 96.44 202 LEU A CA 1
ATOM 1491 C C . LEU A 1 202 ? 2.330 -0.365 7.745 1.00 96.44 202 LEU A C 1
ATOM 1493 O O . LEU A 1 202 ? 2.940 0.598 7.288 1.00 96.44 202 LEU A O 1
ATOM 1497 N N . GLN A 1 203 ? 2.844 -1.587 7.771 1.00 97.62 203 GLN A N 1
ATOM 1498 C CA . GLN A 1 203 ? 4.131 -1.949 7.195 1.00 97.62 203 GLN A CA 1
ATOM 1499 C C . GLN A 1 203 ? 3.948 -3.113 6.225 1.00 97.62 203 GLN A C 1
ATOM 1501 O O . GLN A 1 203 ? 3.486 -4.188 6.609 1.00 97.62 203 GLN A O 1
ATOM 1506 N N . VAL A 1 204 ? 4.337 -2.908 4.969 1.00 97.19 204 VAL A N 1
ATOM 1507 C CA . VAL A 1 204 ? 4.384 -3.975 3.960 1.00 97.19 204 VAL A CA 1
ATOM 1508 C C . VAL A 1 204 ? 5.695 -4.745 4.108 1.00 97.19 204 VAL A C 1
ATOM 1510 O O . VAL A 1 204 ? 6.726 -4.161 4.436 1.00 97.19 204 VAL A O 1
ATOM 1513 N N . ASN A 1 205 ? 5.657 -6.058 3.881 1.00 97.50 205 ASN A N 1
ATOM 1514 C CA . ASN A 1 205 ? 6.788 -6.978 4.007 1.00 97.50 205 ASN A CA 1
ATOM 1515 C C . ASN A 1 205 ? 7.593 -6.757 5.301 1.00 97.50 205 ASN A C 1
ATOM 1517 O O . ASN A 1 205 ? 8.800 -6.509 5.245 1.00 97.50 205 ASN A O 1
ATOM 1521 N N . PRO A 1 206 ? 6.981 -6.864 6.493 1.00 97.00 206 PRO A N 1
ATOM 1522 C CA . PRO A 1 206 ? 7.684 -6.648 7.765 1.00 97.00 206 PRO A CA 1
ATOM 1523 C C . PRO A 1 206 ? 8.899 -7.578 7.946 1.00 97.00 206 PRO A C 1
ATOM 1525 O O . PRO A 1 206 ? 9.838 -7.247 8.663 1.00 97.00 206 PRO A O 1
ATOM 1528 N N . LEU A 1 207 ? 8.912 -8.725 7.256 1.00 96.00 207 LEU A N 1
ATOM 1529 C CA . LEU A 1 207 ? 9.991 -9.718 7.285 1.00 96.00 207 LEU A CA 1
ATOM 1530 C C . LEU A 1 207 ? 10.958 -9.622 6.085 1.00 96.00 207 LEU A C 1
ATOM 1532 O O . LEU A 1 207 ? 11.809 -10.493 5.920 1.00 96.00 207 LEU A O 1
ATOM 1536 N N . GLY A 1 208 ? 10.847 -8.580 5.256 1.00 96.56 208 GLY A N 1
ATOM 1537 C CA . GLY A 1 208 ? 11.639 -8.407 4.037 1.00 96.56 208 GLY A CA 1
ATOM 1538 C C . GLY A 1 208 ? 11.176 -9.299 2.881 1.00 96.56 208 GLY A C 1
ATOM 1539 O O . GLY A 1 208 ? 10.027 -9.742 2.844 1.00 96.56 208 GLY A O 1
ATOM 1540 N N . ASP A 1 209 ? 12.076 -9.568 1.931 1.00 94.94 209 ASP A N 1
ATOM 1541 C CA . ASP A 1 209 ? 11.793 -10.350 0.718 1.00 94.94 209 ASP A CA 1
ATOM 1542 C C . ASP A 1 209 ? 11.741 -11.866 0.986 1.00 94.94 209 ASP A C 1
ATOM 1544 O O . ASP A 1 209 ? 12.545 -12.655 0.489 1.00 94.94 209 ASP A O 1
ATOM 1548 N N . ILE A 1 210 ? 10.781 -12.298 1.804 1.00 94.56 210 ILE A N 1
ATOM 1549 C CA . ILE A 1 210 ? 10.548 -13.727 2.062 1.00 94.56 210 ILE A CA 1
ATOM 1550 C C . ILE A 1 210 ? 9.833 -14.418 0.890 1.00 94.56 210 ILE A C 1
ATOM 1552 O O . ILE A 1 210 ? 9.735 -15.644 0.863 1.00 94.56 210 ILE A O 1
ATOM 1556 N N . SER A 1 211 ? 9.310 -13.643 -0.069 1.00 93.44 211 SER A N 1
ATOM 1557 C CA . SER A 1 211 ? 8.679 -14.161 -1.284 1.00 93.44 211 SER A CA 1
ATOM 1558 C C . SER A 1 211 ? 9.688 -14.468 -2.388 1.00 93.44 211 SER A C 1
ATOM 1560 O O . SER A 1 211 ? 9.336 -15.198 -3.314 1.00 93.44 211 SER A O 1
ATOM 1562 N N . ASN A 1 212 ? 10.925 -13.967 -2.289 1.00 93.69 212 ASN A N 1
ATOM 1563 C CA . ASN A 1 212 ? 11.944 -14.023 -3.335 1.00 93.69 212 ASN A CA 1
ATOM 1564 C C . ASN A 1 212 ? 11.462 -13.346 -4.633 1.00 93.69 212 ASN A C 1
ATOM 1566 O O . ASN A 1 212 ? 11.463 -13.949 -5.711 1.00 93.69 212 ASN A O 1
ATOM 1570 N N . GLY A 1 213 ? 10.968 -12.113 -4.501 1.00 93.06 213 GLY A N 1
ATOM 1571 C CA . GLY A 1 213 ? 10.464 -11.288 -5.599 1.00 93.06 213 GLY A CA 1
ATOM 1572 C C . GLY A 1 213 ? 9.119 -11.739 -6.170 1.00 93.06 213 GLY A C 1
ATOM 1573 O O . GLY A 1 213 ? 8.827 -11.473 -7.338 1.00 93.06 213 GLY A O 1
ATOM 1574 N N . ASN A 1 214 ? 8.314 -12.452 -5.380 1.00 95.12 214 ASN A N 1
ATOM 1575 C CA . ASN A 1 214 ? 7.016 -12.988 -5.794 1.00 95.12 214 ASN A CA 1
ATOM 1576 C C . ASN A 1 214 ? 5.835 -12.297 -5.117 1.00 95.12 214 ASN A C 1
ATOM 1578 O O . ASN A 1 214 ? 4.739 -12.861 -5.113 1.00 95.12 214 ASN A O 1
ATOM 1582 N N . ASP A 1 215 ? 6.037 -11.094 -4.579 1.00 97.50 215 ASP A N 1
ATOM 1583 C CA . ASP A 1 215 ? 4.896 -10.264 -4.222 1.00 97.50 215 ASP A CA 1
ATOM 1584 C C . ASP A 1 215 ? 4.167 -9.878 -5.505 1.00 97.50 215 ASP A C 1
ATOM 1586 O O . ASP A 1 215 ? 4.763 -9.778 -6.586 1.00 97.50 215 ASP A O 1
ATOM 1590 N N . PHE A 1 216 ? 2.863 -9.676 -5.393 1.00 97.44 216 PHE A N 1
ATOM 1591 C CA . PHE A 1 216 ? 2.041 -9.273 -6.518 1.00 97.44 216 PHE A CA 1
ATOM 1592 C C . PHE A 1 216 ? 0.989 -8.254 -6.097 1.00 97.44 216 PHE A C 1
ATOM 1594 O O . PHE A 1 216 ? 0.597 -8.167 -4.934 1.00 97.44 216 PHE A O 1
ATOM 1601 N N . PHE A 1 217 ? 0.525 -7.482 -7.064 1.00 95.38 217 PHE A N 1
ATOM 1602 C CA . PHE A 1 217 ? -0.553 -6.521 -6.901 1.00 95.38 217 PHE A CA 1
ATOM 1603 C C . PHE A 1 217 ? -1.378 -6.531 -8.183 1.00 95.38 217 PHE A C 1
ATOM 1605 O O . PHE A 1 217 ? -0.815 -6.385 -9.268 1.00 95.38 217 PHE A O 1
ATOM 1612 N N . TYR A 1 218 ? -2.685 -6.725 -8.056 1.00 96.81 218 TYR A N 1
ATOM 1613 C CA . TYR A 1 218 ? -3.647 -6.489 -9.128 1.00 96.81 218 TYR A CA 1
ATOM 1614 C C . TYR A 1 218 ? -4.228 -5.087 -8.961 1.00 96.81 218 TYR A C 1
ATOM 1616 O O . TYR A 1 218 ? -4.268 -4.586 -7.845 1.00 96.81 218 TYR A O 1
ATOM 1624 N N . TYR A 1 219 ? -4.710 -4.461 -10.034 1.00 94.88 219 TYR A N 1
ATOM 1625 C CA . TYR A 1 219 ? -5.312 -3.124 -9.956 1.00 94.88 219 TYR A CA 1
ATOM 1626 C C . TYR A 1 219 ? -6.412 -3.017 -8.884 1.00 94.88 219 TYR A C 1
ATOM 1628 O O . TYR A 1 219 ? -6.465 -2.029 -8.157 1.00 94.88 219 TYR A O 1
ATOM 1636 N N . ASP A 1 220 ? -7.217 -4.073 -8.739 1.00 95.00 220 ASP A N 1
ATOM 1637 C CA . ASP A 1 220 ? -8.297 -4.165 -7.749 1.00 95.00 220 ASP A CA 1
ATOM 1638 C C . ASP A 1 220 ? -7.826 -4.656 -6.358 1.00 95.00 220 ASP A C 1
ATOM 1640 O O . ASP A 1 220 ? -8.643 -4.849 -5.455 1.00 95.00 220 ASP A O 1
ATOM 1644 N N . SER A 1 221 ? -6.528 -4.925 -6.166 1.00 95.25 221 SER A N 1
ATOM 1645 C CA . SER A 1 221 ? -5.978 -5.343 -4.872 1.00 95.25 221 SER A CA 1
ATOM 1646 C C . SER A 1 221 ? -6.048 -4.194 -3.875 1.00 95.25 221 SER A C 1
ATOM 1648 O O . SER A 1 221 ? -5.498 -3.119 -4.093 1.00 95.25 221 SER A O 1
ATOM 1650 N N . GLU A 1 222 ? -6.642 -4.452 -2.716 1.00 94.19 222 GLU A N 1
ATOM 1651 C CA . GLU A 1 222 ? -6.758 -3.454 -1.659 1.00 94.19 222 GLU A CA 1
ATOM 1652 C C . GLU A 1 222 ? -6.532 -4.072 -0.277 1.00 94.19 222 GLU A C 1
ATOM 1654 O O . GLU A 1 222 ? -6.740 -5.270 -0.064 1.00 94.19 222 GLU A O 1
ATOM 1659 N N . LEU A 1 223 ? -6.115 -3.233 0.672 1.00 92.81 223 LEU A N 1
ATOM 1660 C CA . LEU A 1 223 ? -6.151 -3.531 2.099 1.00 92.81 223 LEU A CA 1
ATOM 1661 C C . LEU A 1 223 ? -7.346 -2.781 2.696 1.00 92.81 223 LEU A C 1
ATOM 1663 O O . LEU A 1 223 ? -7.423 -1.559 2.571 1.00 92.81 223 LEU A O 1
ATOM 1667 N N . ARG A 1 224 ? -8.278 -3.499 3.324 1.00 93.19 224 ARG A N 1
ATOM 1668 C CA . ARG A 1 224 ? -9.511 -2.927 3.895 1.00 93.19 224 ARG A CA 1
ATOM 1669 C C . ARG A 1 224 ? -9.733 -3.439 5.312 1.00 93.19 224 ARG A C 1
ATOM 1671 O O . ARG A 1 224 ? -9.372 -4.580 5.588 1.00 93.19 224 ARG A O 1
ATOM 1678 N N . ALA A 1 225 ? -10.335 -2.630 6.175 1.00 83.75 225 ALA A N 1
ATOM 1679 C CA . ALA A 1 225 ? -10.701 -2.976 7.549 1.00 83.75 225 ALA A CA 1
ATOM 1680 C C . ALA A 1 225 ? -12.137 -2.534 7.848 1.00 83.75 225 ALA A C 1
ATOM 1682 O O . ALA A 1 225 ? -12.575 -1.559 7.194 1.00 83.75 225 ALA A O 1
#

Secondary structure (DSSP, 8-state):
-----------BTTB----------TT-----BTTTT--SSB--------PPTTS-PPP--TT--------------SEEEE-----EEEEEEEEEE-GGGTT--SS----S--EEEEEEEE-SSS-EEEEEEEEEEEETTTTEEEE--SGGGSSPEEEPPPEE-SSSEE-EEEEEEEETTT--HHHHHHT--SEEEEEEEEEESTT-STTSS-EEEETT--EE-